Protein AF-0000000083166580 (afdb_homodimer)

pLDDT: mean 93.37, std 5.51, range [67.62, 98.5]

Sequence (214 aa):
MPVTTITSASQYKEVTGGVTPVAIFFSSDRVASCKSIAQLLEEKTKGVPSQFYKVDIDAQDKIAKEAGIGFRDVPTIAIYRYNQKLGECTGTDPQIVDRAISSVTSFMPVTTITSASQYKEVTGGVTPVAIFFSSDRVASCKSIAQLLEEKTKGVPSQFYKVDIDAQDKIAKEAGIGFRDVPTIAIYRYNQKLGECTGTDPQIVDRAISSVTSF

Organism: Aspergillus parasiticus (NCBI:txid5067)

Solvent-accessible surface area (backbone atoms only — not comparable to full-atom values): 11308 Å² total; per-residue (Å²): 78,78,67,45,74,54,88,44,68,68,53,46,52,56,58,28,42,31,90,61,47,27,36,38,35,38,30,42,93,87,39,69,63,29,54,58,48,51,53,49,45,56,60,66,31,55,78,39,91,60,53,44,32,32,34,46,39,81,83,35,50,68,55,18,59,75,69,70,45,52,83,90,47,48,30,26,36,33,29,23,35,63,67,34,63,48,27,36,25,27,47,81,55,72,60,40,51,60,51,40,53,52,53,44,66,68,110,77,78,68,44,74,52,88,45,65,67,54,45,52,57,58,28,42,30,90,62,47,27,35,38,34,36,30,43,93,88,39,71,63,29,55,58,47,51,54,49,45,58,60,67,32,55,78,38,91,60,52,42,33,33,34,46,38,81,81,36,50,68,55,17,60,74,68,67,48,52,83,89,46,48,30,28,35,34,28,24,34,63,67,34,63,47,28,36,24,28,46,81,54,71,61,39,51,59,51,40,54,51,54,44,67,67,108

Nearest PDB structures (foldseek):
  4hu7-assembly3_B-2  TM=8.598E-01  e=1.322E-06  Escherichia coli K-12
  5hr3-assembly2_B  TM=8.391E-01  e=1.238E-06  Escherichia coli
  2o8v-assembly1_B  TM=8.231E-01  e=1.238E-06  Escherichia coli
  5xoc-assembly1_B  TM=8.293E-01  e=1.608E-06  Escherichia coli K-12
  2eio-assembly4_D  TM=8.429E-01  e=9.996E-06  Escherichia coli

InterPro domains:
  IPR013766 Thioredoxin domain [PF00085] (7-94)
  IPR036249 Thioredoxin-like superfamily [SSF52833] (3-94)

Structure (mmCIF, N/CA/C/O backbone):
data_AF-0000000083166580-model_v1
#
loop_
_entity.id
_entity.type
_entity.pdbx_description
1 polymer 'Thioredoxin domain-containing protein'
#
loop_
_atom_site.group_PDB
_atom_site.id
_atom_site.type_symbol
_atom_site.label_atom_id
_atom_site.label_alt_id
_atom_site.label_comp_id
_atom_site.label_asym_id
_atom_site.label_entity_id
_atom_site.label_seq_id
_atom_site.pdbx_PDB_ins_code
_atom_site.Cartn_x
_atom_site.Cartn_y
_atom_site.Cartn_z
_atom_site.occupancy
_atom_site.B_iso_or_equiv
_atom_site.auth_seq_id
_atom_site.auth_comp_id
_atom_site.auth_asym_id
_atom_site.auth_atom_id
_atom_site.pdbx_PDB_model_num
ATOM 1 N N . MET A 1 1 ? -8.875 -20.656 -5.684 1 68.5 1 MET A N 1
ATOM 2 C CA . MET A 1 1 ? -7.812 -21.047 -6.613 1 68.5 1 MET A CA 1
ATOM 3 C C . MET A 1 1 ? -6.445 -20.953 -5.941 1 68.5 1 MET A C 1
ATOM 5 O O . MET A 1 1 ? -6.262 -20.203 -4.992 1 68.5 1 MET A O 1
ATOM 9 N N . PRO A 1 2 ? -5.539 -21.922 -6.32 1 84.12 2 PRO A N 1
ATOM 10 C CA . PRO A 1 2 ? -4.203 -21.906 -5.723 1 84.12 2 PRO A CA 1
ATOM 11 C C . PRO A 1 2 ? -3.441 -20.609 -6.023 1 84.12 2 PRO A C 1
ATOM 13 O O . PRO A 1 2 ? -3.748 -19.922 -6.996 1 84.12 2 PRO A O 1
ATOM 16 N N . VAL A 1 3 ? -2.525 -20.25 -5.156 1 93.31 3 VAL A N 1
ATOM 17 C CA . VAL A 1 3 ? -1.657 -19.094 -5.355 1 93.31 3 VAL A CA 1
ATOM 18 C C . VAL A 1 3 ? -0.559 -19.438 -6.359 1 93.31 3 VAL A C 1
ATOM 20 O O . VAL A 1 3 ? 0.262 -20.328 -6.109 1 93.31 3 VAL A O 1
ATOM 23 N N . THR A 1 4 ? -0.562 -18.812 -7.52 1 94.62 4 THR A N 1
ATOM 24 C CA . THR A 1 4 ? 0.383 -19.094 -8.594 1 94.62 4 THR A CA 1
ATOM 25 C C . THR A 1 4 ? 1.656 -18.266 -8.43 1 94.62 4 THR A C 1
ATOM 27 O O . THR A 1 4 ? 1.595 -17.078 -8.133 1 94.62 4 THR A O 1
ATOM 30 N N . THR A 1 5 ? 2.818 -18.906 -8.664 1 96.62 5 THR A N 1
ATOM 31 C CA . THR A 1 5 ? 4.098 -18.219 -8.531 1 96.62 5 THR A CA 1
ATOM 32 C C . THR A 1 5 ? 4.488 -17.547 -9.844 1 96.62 5 THR A C 1
ATOM 34 O O . THR A 1 5 ? 4.434 -18.172 -10.906 1 96.62 5 THR A O 1
ATOM 37 N N . ILE A 1 6 ? 4.828 -16.281 -9.773 1 97.94 6 ILE A N 1
ATOM 38 C CA . ILE A 1 6 ? 5.375 -15.539 -10.914 1 97.94 6 ILE A CA 1
ATOM 39 C C . ILE A 1 6 ? 6.895 -15.711 -10.953 1 97.94 6 ILE A C 1
ATOM 41 O O . ILE A 1 6 ? 7.578 -15.461 -9.961 1 97.94 6 ILE A O 1
ATOM 45 N N . THR A 1 7 ? 7.402 -16.062 -12.102 1 97.5 7 THR A N 1
ATOM 46 C CA . THR A 1 7 ? 8.82 -16.406 -12.156 1 97.5 7 THR A CA 1
ATOM 47 C C . THR A 1 7 ? 9.539 -15.586 -13.227 1 97.5 7 THR A C 1
ATOM 49 O O . THR A 1 7 ? 10.688 -15.859 -13.555 1 97.5 7 THR A O 1
ATOM 52 N N . SER A 1 8 ? 8.836 -14.625 -13.883 1 97.81 8 SER A N 1
ATOM 53 C CA . SER A 1 8 ? 9.477 -13.773 -14.875 1 97.81 8 SER A CA 1
ATOM 54 C C . SER A 1 8 ? 8.82 -12.398 -14.945 1 97.81 8 SER A C 1
ATOM 56 O O . SER A 1 8 ? 7.645 -12.25 -14.594 1 97.81 8 SER A O 1
ATOM 58 N N . ALA A 1 9 ? 9.602 -11.469 -15.461 1 96.94 9 ALA A N 1
ATOM 59 C CA . ALA A 1 9 ? 9.094 -10.109 -15.633 1 96.94 9 ALA A CA 1
ATOM 60 C C . ALA A 1 9 ? 7.941 -10.078 -16.641 1 96.94 9 ALA A C 1
ATOM 62 O O . ALA A 1 9 ? 6.996 -9.305 -16.469 1 96.94 9 ALA A O 1
ATOM 63 N N . SER A 1 10 ? 8.07 -10.891 -17.688 1 97.38 10 SER A N 1
ATOM 64 C CA . SER A 1 10 ? 7.012 -10.953 -18.688 1 97.38 10 SER A CA 1
ATOM 65 C C . SER A 1 10 ? 5.711 -11.461 -18.078 1 97.38 10 SER A C 1
ATOM 67 O O . SER A 1 10 ? 4.637 -10.922 -18.359 1 97.38 10 SER A O 1
ATOM 69 N N . GLN A 1 11 ? 5.828 -12.461 -17.344 1 97.81 11 GLN A N 1
ATOM 70 C CA . GLN A 1 11 ? 4.664 -12.984 -16.641 1 97.81 11 GLN A CA 1
ATOM 71 C C . GLN A 1 11 ? 4.062 -11.938 -15.711 1 97.81 11 GLN A C 1
ATOM 73 O O . GLN A 1 11 ? 2.84 -11.781 -15.641 1 97.81 11 GLN A O 1
ATOM 78 N N . TYR A 1 12 ? 4.863 -11.234 -14.984 1 98.25 12 TYR A N 1
ATOM 79 C CA . TYR A 1 12 ? 4.434 -10.18 -14.07 1 98.25 12 TYR A CA 1
ATOM 80 C C . TYR A 1 12 ? 3.625 -9.117 -14.805 1 98.25 12 TYR A C 1
ATOM 82 O O . TYR A 1 12 ? 2.539 -8.742 -14.367 1 98.25 12 TYR A O 1
ATOM 90 N N . LYS A 1 13 ? 4.105 -8.688 -15.914 1 97.56 13 LYS A N 1
ATOM 91 C CA . LYS A 1 13 ? 3.438 -7.66 -16.703 1 97.56 13 LYS A CA 1
ATOM 92 C C . LYS A 1 13 ? 2.094 -8.156 -17.234 1 97.56 13 LYS A C 1
ATOM 94 O O . LYS A 1 13 ? 1.115 -7.41 -17.25 1 97.56 13 LYS A O 1
ATOM 99 N N . GLU A 1 14 ? 2.102 -9.375 -17.641 1 97.38 14 GLU A N 1
ATOM 100 C CA . GLU A 1 14 ? 0.858 -9.961 -18.125 1 97.38 14 GLU A CA 1
ATOM 101 C C . GLU A 1 14 ? -0.193 -10.023 -17.031 1 97.38 14 GLU A C 1
ATOM 103 O O . GLU A 1 14 ? -1.345 -9.633 -17.234 1 97.38 14 GLU A O 1
ATOM 108 N N . VAL A 1 15 ? 0.243 -10.469 -15.875 1 96.56 15 VAL A N 1
ATOM 109 C CA . VAL A 1 15 ? -0.654 -10.672 -14.742 1 96.56 15 VAL A CA 1
ATOM 110 C C . VAL A 1 15 ? -1.178 -9.328 -14.242 1 96.56 15 VAL A C 1
ATOM 112 O O . VAL A 1 15 ? -2.377 -9.172 -14 1 96.56 15 VAL A O 1
ATOM 115 N N . THR A 1 16 ? -0.339 -8.328 -14.078 1 97.19 16 THR A N 1
ATOM 116 C CA . THR A 1 16 ? -0.721 -7.043 -13.5 1 97.19 16 THR A CA 1
ATOM 117 C C . THR A 1 16 ? -1.475 -6.191 -14.516 1 97.19 16 THR A C 1
ATOM 119 O O . THR A 1 16 ? -2.16 -5.238 -14.148 1 97.19 16 THR A O 1
ATOM 122 N N . GLY A 1 17 ? -1.407 -6.5 -15.789 1 96.44 17 GLY A N 1
ATOM 123 C CA . GLY A 1 17 ? -1.967 -5.68 -16.859 1 96.44 17 GLY A CA 1
ATOM 124 C C . GLY A 1 17 ? -3.408 -6.023 -17.172 1 96.44 17 GLY A C 1
ATOM 125 O O . GLY A 1 17 ? -4.043 -5.355 -18 1 96.44 17 GLY A O 1
ATOM 126 N N . GLY A 1 18 ? -3.949 -6.977 -16.562 1 94.5 18 GLY A N 1
ATOM 127 C CA . GLY A 1 18 ? -5.289 -7.449 -16.875 1 94.5 18 GLY A CA 1
ATOM 128 C C . GLY A 1 18 ? -6.379 -6.5 -16.422 1 94.5 18 GLY A C 1
ATOM 129 O O . GLY A 1 18 ? -6.113 -5.559 -15.672 1 94.5 18 GLY A O 1
ATOM 130 N N . VAL A 1 19 ? -7.66 -6.805 -16.812 1 93 19 VAL A N 1
ATOM 131 C CA . VAL A 1 19 ? -8.836 -6.004 -16.484 1 93 19 VAL A CA 1
ATOM 132 C C . VAL A 1 19 ? -9.305 -6.332 -15.078 1 93 19 VAL A C 1
ATOM 134 O O . VAL A 1 19 ? -9.797 -5.457 -14.359 1 93 19 VAL A O 1
ATOM 137 N N . THR A 1 20 ? -9.109 -7.566 -14.703 1 93.12 20 THR A N 1
ATOM 138 C CA . THR A 1 20 ? -9.484 -8.008 -13.359 1 93.12 20 THR A CA 1
ATOM 139 C C . THR A 1 20 ? -8.375 -7.711 -12.367 1 93.12 20 THR A C 1
ATOM 141 O O . THR A 1 20 ? -7.207 -8.031 -12.617 1 93.12 20 THR A O 1
ATOM 144 N N . PRO A 1 21 ? -8.742 -7.102 -11.242 1 94.81 21 PRO A N 1
ATOM 145 C CA . PRO A 1 21 ? -7.715 -6.867 -10.227 1 94.81 21 PRO A CA 1
ATOM 146 C C . PRO A 1 21 ? -7.078 -8.156 -9.719 1 94.81 21 PRO A C 1
ATOM 148 O O . PRO A 1 21 ? -7.766 -9.172 -9.562 1 94.81 21 PRO A O 1
ATOM 151 N N . VAL A 1 22 ? -5.773 -8.086 -9.469 1 96.88 22 VAL A N 1
ATOM 152 C CA . VAL A 1 22 ? -5.062 -9.242 -8.938 1 96.88 22 VAL A CA 1
ATOM 153 C C . VAL A 1 22 ? -4.305 -8.844 -7.672 1 96.88 22 VAL A C 1
ATOM 155 O O . VAL A 1 22 ? -3.984 -7.672 -7.477 1 96.88 22 VAL A O 1
ATOM 158 N N . ALA A 1 23 ? -4.137 -9.805 -6.793 1 97.44 23 ALA A N 1
ATOM 159 C CA . ALA A 1 23 ? -3.334 -9.625 -5.586 1 97.44 23 ALA A CA 1
ATOM 160 C C . ALA A 1 23 ? -2.027 -10.406 -5.68 1 97.44 23 ALA A C 1
ATOM 162 O O . ALA A 1 23 ? -2.035 -11.609 -5.977 1 97.44 23 ALA A O 1
ATOM 163 N N . ILE A 1 24 ? -0.888 -9.688 -5.5 1 98.38 24 ILE A N 1
ATOM 164 C CA . ILE A 1 24 ? 0.422 -10.328 -5.562 1 98.38 24 ILE A CA 1
ATOM 165 C C . ILE A 1 24 ? 1.08 -10.289 -4.184 1 98.38 24 ILE A C 1
ATOM 167 O O . ILE A 1 24 ? 1.289 -9.219 -3.617 1 98.38 24 ILE A O 1
ATOM 171 N N . PHE A 1 25 ? 1.363 -11.5 -3.689 1 98.44 25 PHE A N 1
ATOM 172 C CA . PHE A 1 25 ? 2.072 -11.672 -2.428 1 98.44 25 PHE A CA 1
ATOM 173 C C . PHE A 1 25 ? 3.58 -11.656 -2.646 1 98.44 25 PHE A C 1
ATOM 175 O O . PHE A 1 25 ? 4.137 -12.586 -3.23 1 98.44 25 PHE A O 1
ATOM 182 N N . PHE A 1 26 ? 4.191 -10.57 -2.223 1 98.5 26 PHE A N 1
ATOM 183 C CA . PHE A 1 26 ? 5.645 -10.477 -2.248 1 98.5 26 PHE A CA 1
ATOM 184 C C . PHE A 1 26 ? 6.25 -11.055 -0.974 1 98.5 26 PHE A C 1
ATOM 186 O O . PHE A 1 26 ? 5.914 -10.617 0.13 1 98.5 26 PHE A O 1
ATOM 193 N N . SER A 1 27 ? 7.152 -12.016 -1.185 1 97.94 27 SER A N 1
ATOM 194 C CA . SER A 1 27 ? 7.688 -12.773 -0.062 1 97.94 27 SER A CA 1
ATOM 195 C C . SER A 1 27 ? 9.18 -13.031 -0.228 1 97.94 27 SER A C 1
ATOM 197 O O . SER A 1 27 ? 9.75 -12.742 -1.283 1 97.94 27 SER A O 1
ATOM 199 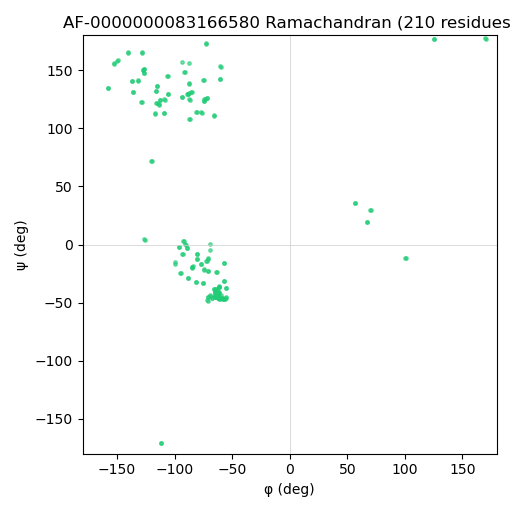N N . SER A 1 28 ? 9.727 -13.406 0.845 1 96.5 28 SER A N 1
ATOM 200 C CA . SER A 1 28 ? 11.102 -13.898 0.882 1 96.5 28 SER A CA 1
ATOM 201 C C . SER A 1 28 ? 11.227 -15.133 1.764 1 96.5 28 SER A C 1
ATOM 203 O O . SER A 1 28 ? 10.609 -15.211 2.828 1 96.5 28 SER A O 1
ATOM 205 N N . ASP A 1 29 ? 12.039 -16.078 1.299 1 91.31 29 ASP A N 1
ATOM 206 C CA . ASP A 1 29 ? 12.227 -17.312 2.062 1 91.31 29 ASP A CA 1
ATOM 207 C C . ASP A 1 29 ? 13.062 -17.062 3.314 1 91.31 29 ASP A C 1
ATOM 209 O O . ASP A 1 29 ? 13.094 -17.891 4.223 1 91.31 29 ASP A O 1
ATOM 213 N N . ARG A 1 30 ? 13.695 -15.977 3.402 1 90.06 30 ARG A N 1
ATOM 214 C CA . ARG A 1 30 ? 14.562 -15.688 4.539 1 90.06 30 ARG A CA 1
ATOM 215 C C . ARG A 1 30 ? 13.789 -15 5.656 1 90.06 30 ARG A C 1
ATOM 217 O O . ARG A 1 30 ? 14.359 -14.68 6.707 1 90.06 30 ARG A O 1
ATOM 224 N N . VAL A 1 31 ? 12.609 -14.789 5.449 1 89.19 31 VAL A N 1
ATOM 225 C CA . VAL A 1 31 ? 11.797 -14.148 6.48 1 89.19 31 VAL A CA 1
ATOM 226 C C . VAL A 1 31 ? 10.773 -15.133 7.023 1 89.19 31 VAL A C 1
ATOM 228 O O . VAL A 1 31 ? 9.945 -15.656 6.273 1 89.19 31 VAL A O 1
ATOM 231 N N . ALA A 1 32 ? 10.688 -15.398 8.273 1 90.44 32 ALA A N 1
ATOM 232 C CA . ALA A 1 32 ? 9.844 -16.406 8.891 1 90.44 32 ALA A CA 1
ATOM 233 C C . ALA A 1 32 ? 8.367 -16.031 8.797 1 90.44 32 ALA A C 1
ATOM 235 O O . ALA A 1 32 ? 7.508 -16.875 8.578 1 90.44 32 ALA A O 1
ATOM 236 N N . SER A 1 33 ? 8.07 -14.773 9.07 1 93.62 33 SER A N 1
ATOM 237 C CA . SER A 1 33 ? 6.688 -14.312 9.016 1 93.62 33 SER A CA 1
ATOM 238 C C . SER A 1 33 ? 6.074 -14.57 7.641 1 93.62 33 SER A C 1
ATOM 240 O O . SER A 1 33 ? 4.863 -14.789 7.527 1 93.62 33 SER A O 1
ATOM 242 N N . CYS A 1 34 ? 6.863 -14.531 6.609 1 96.88 34 CYS A N 1
ATOM 243 C CA . CYS A 1 34 ? 6.344 -14.797 5.273 1 96.88 34 CYS A CA 1
ATOM 244 C C . CYS A 1 34 ? 5.777 -16.203 5.176 1 96.88 34 CYS A C 1
ATOM 246 O O . CYS A 1 34 ? 4.77 -16.438 4.5 1 96.88 34 CYS A O 1
ATOM 248 N N . LYS A 1 35 ? 6.387 -17.094 5.82 1 94.56 35 LYS A N 1
ATOM 249 C CA . LYS A 1 35 ? 5.914 -18.469 5.77 1 94.56 35 LYS A CA 1
ATOM 250 C C . LYS A 1 35 ? 4.512 -18.594 6.352 1 94.56 35 LYS A C 1
ATOM 252 O O . LYS A 1 35 ? 3.641 -19.234 5.762 1 94.56 35 LYS A O 1
ATOM 257 N N . SER A 1 36 ? 4.273 -17.984 7.457 1 94 36 SER A N 1
ATOM 258 C CA . SER A 1 36 ? 2.965 -18.031 8.102 1 94 36 SER A CA 1
ATOM 259 C C . SER A 1 36 ? 1.901 -17.359 7.23 1 94 36 SER A C 1
ATOM 261 O O . SER A 1 36 ? 0.78 -17.859 7.121 1 94 36 SER A O 1
ATOM 263 N N . ILE A 1 37 ? 2.221 -16.266 6.719 1 95.69 37 ILE A N 1
ATOM 264 C CA . ILE A 1 37 ? 1.287 -15.531 5.863 1 95.69 37 ILE A CA 1
ATOM 265 C C . ILE A 1 37 ? 0.98 -16.359 4.617 1 95.69 37 ILE A C 1
ATOM 267 O O . ILE A 1 37 ? -0.166 -16.406 4.164 1 95.69 37 ILE A O 1
ATOM 271 N N . ALA A 1 38 ? 2.004 -17.016 4.078 1 95.19 38 ALA A N 1
ATOM 272 C CA . ALA A 1 38 ? 1.818 -17.875 2.912 1 95.19 38 ALA A CA 1
ATOM 273 C C . ALA A 1 38 ? 0.797 -18.969 3.195 1 95.19 38 ALA A C 1
ATOM 275 O O . ALA A 1 38 ? -0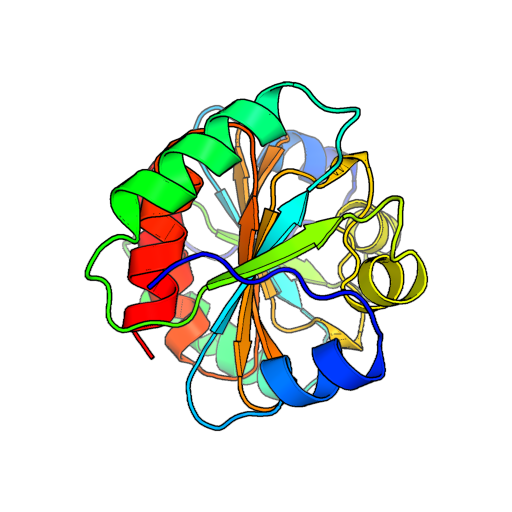.078 -19.25 2.369 1 95.19 38 ALA A O 1
ATOM 276 N N . GLN A 1 39 ? 0.902 -19.609 4.258 1 94.25 39 GLN A N 1
ATOM 277 C CA . GLN A 1 39 ? -0.019 -20.672 4.648 1 94.25 39 GLN A CA 1
ATOM 278 C C . GLN A 1 39 ? -1.445 -20.141 4.77 1 94.25 39 GLN A C 1
ATOM 280 O O . GLN A 1 39 ? -2.391 -20.781 4.293 1 94.25 39 GLN A O 1
ATOM 285 N N . LEU A 1 40 ? -1.572 -19.047 5.418 1 94.81 40 LEU A N 1
ATOM 286 C CA . LEU A 1 40 ? -2.879 -18.422 5.602 1 94.81 40 LEU A CA 1
ATOM 287 C C . LEU A 1 40 ? -3.494 -18.047 4.262 1 94.81 40 LEU A C 1
ATOM 289 O O . LEU A 1 40 ? -4.695 -18.203 4.055 1 94.81 40 LEU A O 1
ATOM 293 N N . LEU A 1 41 ? -2.674 -17.438 3.43 1 95.38 41 LEU A N 1
ATOM 294 C CA . LEU A 1 41 ? -3.127 -17.047 2.1 1 95.38 41 LEU A CA 1
ATOM 295 C C . LEU A 1 41 ? -3.693 -18.25 1.347 1 95.38 41 LEU A C 1
ATOM 297 O O . LEU A 1 41 ? -4.77 -18.156 0.748 1 95.38 41 LEU A O 1
ATOM 301 N N . GLU A 1 42 ? -3.045 -19.359 1.365 1 93.69 42 GLU A N 1
ATOM 302 C CA . GLU A 1 42 ? -3.494 -20.578 0.695 1 93.69 42 GLU A CA 1
ATOM 303 C C . GLU A 1 42 ? -4.824 -21.062 1.263 1 93.69 42 GLU A C 1
ATOM 305 O O . GLU A 1 42 ? -5.715 -21.469 0.512 1 93.69 42 GLU A O 1
ATOM 310 N N . GLU A 1 43 ? -4.906 -20.969 2.477 1 93.94 43 GLU A N 1
ATOM 311 C CA . GLU A 1 43 ? -6.102 -21.453 3.152 1 93.94 43 GLU A CA 1
ATOM 312 C C . GLU A 1 43 ? -7.301 -20.547 2.877 1 93.94 43 GLU A C 1
ATOM 314 O O . GLU A 1 43 ? -8.391 -21.031 2.576 1 93.94 43 GLU A O 1
ATOM 319 N N . LYS A 1 44 ? -7.105 -19.281 2.969 1 93.81 44 LYS A N 1
ATOM 320 C CA . LYS A 1 44 ? -8.219 -18.344 2.947 1 93.81 44 LYS A CA 1
ATOM 321 C C . LYS A 1 44 ? -8.633 -18 1.517 1 93.81 44 LYS A C 1
ATOM 323 O O . LYS A 1 44 ? -9.719 -17.469 1.285 1 93.81 44 LYS A O 1
ATOM 328 N N . THR A 1 45 ? -7.789 -18.234 0.68 1 92.62 45 THR A N 1
ATOM 329 C CA . THR A 1 45 ? -8.125 -17.844 -0.687 1 92.62 45 THR A CA 1
ATOM 330 C C . THR A 1 45 ? -8.766 -19.016 -1.432 1 92.62 45 THR A C 1
ATOM 332 O O . THR A 1 45 ? -9.125 -18.891 -2.604 1 92.62 45 THR A O 1
ATOM 335 N N . LYS A 1 46 ? -8.906 -20.047 -0.603 1 87.75 46 LYS A N 1
ATOM 336 C CA . LYS A 1 46 ? -9.641 -21.172 -1.18 1 87.75 46 LYS A CA 1
ATOM 337 C C . LYS A 1 46 ? -11.094 -20.781 -1.458 1 87.75 46 LYS A C 1
ATOM 339 O O . LYS A 1 46 ? -11.805 -20.328 -0.561 1 87.75 46 LYS A O 1
ATOM 344 N N . GLY A 1 47 ? -11.523 -20.656 -2.668 1 84.06 47 GLY A N 1
ATOM 345 C CA . GLY A 1 47 ? -12.898 -20.344 -3.014 1 84.06 47 GLY A CA 1
ATOM 346 C C . GLY A 1 47 ? -13.102 -18.891 -3.381 1 84.06 47 GLY A C 1
ATOM 347 O O . GLY A 1 47 ? -14.234 -18.453 -3.641 1 84.06 47 GLY A O 1
ATOM 348 N N . VAL A 1 48 ? -12.117 -18.141 -3.1 1 82.06 48 VAL A N 1
ATOM 349 C CA . VAL A 1 48 ? -12.195 -16.734 -3.506 1 82.06 48 VAL A CA 1
ATOM 350 C C . VAL A 1 48 ? -12 -16.625 -5.016 1 82.06 48 VAL A C 1
ATOM 352 O O . VAL A 1 48 ? -11.047 -17.172 -5.566 1 82.06 48 VAL A O 1
ATOM 355 N N . PRO A 1 49 ? -12.93 -16.016 -5.613 1 77.44 49 PRO A N 1
ATOM 356 C CA . PRO A 1 49 ? -12.883 -15.922 -7.074 1 77.44 49 PRO A CA 1
ATOM 357 C C . PRO A 1 49 ? -11.758 -15.023 -7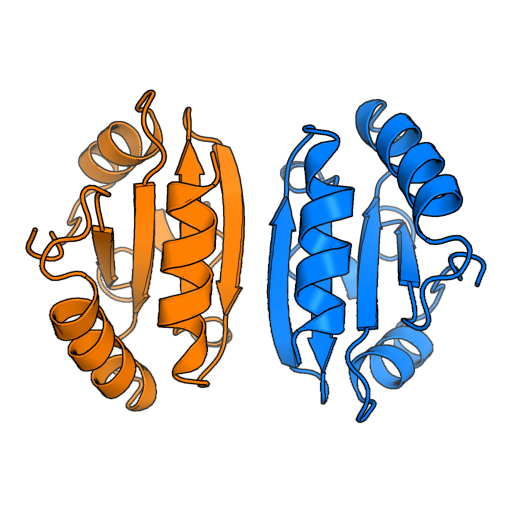.578 1 77.44 49 PRO A C 1
ATOM 359 O O . PRO A 1 49 ? -11.602 -14.852 -8.789 1 77.44 49 PRO A O 1
ATOM 362 N N . SER A 1 50 ? -11 -14.469 -6.84 1 76.94 50 SER A N 1
ATOM 363 C CA . SER A 1 50 ? -9.938 -13.562 -7.25 1 76.94 50 SER A CA 1
ATOM 364 C C . SER A 1 50 ? -8.617 -14.305 -7.422 1 76.94 50 SER A C 1
ATOM 366 O O . SER A 1 50 ? -8.43 -15.391 -6.867 1 76.94 50 SER A O 1
ATOM 368 N N . GLN A 1 51 ? -7.848 -13.648 -8.219 1 88.56 51 GLN A N 1
ATOM 369 C CA . GLN A 1 51 ? -6.57 -14.281 -8.531 1 88.56 51 GLN A CA 1
ATOM 370 C C . GLN A 1 51 ? -5.473 -13.789 -7.586 1 88.56 51 GLN A C 1
ATOM 372 O O . GLN A 1 51 ? -5.293 -12.586 -7.41 1 88.56 51 GLN A O 1
ATOM 377 N N . PHE A 1 52 ? -4.836 -14.742 -7 1 96.44 52 PHE A N 1
ATOM 378 C CA . PHE A 1 52 ? -3.707 -14.484 -6.109 1 96.44 52 PHE A CA 1
ATOM 379 C C . PHE A 1 52 ? -2.42 -15.055 -6.691 1 96.44 52 PHE A C 1
ATOM 381 O O . PHE A 1 52 ? -2.416 -16.172 -7.23 1 96.44 52 PHE A O 1
ATOM 388 N N . TYR A 1 53 ? -1.346 -14.258 -6.613 1 97.62 53 TYR A N 1
ATOM 389 C CA . TYR A 1 53 ? -0.028 -14.656 -7.094 1 97.62 53 TYR A CA 1
ATOM 390 C C . TYR A 1 53 ? 1.032 -14.445 -6.02 1 97.62 53 TYR A C 1
ATOM 392 O O . TYR A 1 53 ? 0.772 -13.805 -5 1 97.62 53 TYR A O 1
ATOM 400 N N . LYS A 1 54 ? 2.184 -15.07 -6.262 1 97.75 54 LYS A N 1
ATOM 401 C CA . LYS A 1 54 ? 3.305 -14.914 -5.34 1 97.75 54 LYS A CA 1
ATOM 402 C C . LYS A 1 54 ? 4.594 -14.586 -6.094 1 97.75 54 LYS A C 1
ATOM 404 O O . LYS A 1 54 ? 4.84 -15.133 -7.172 1 97.75 54 LYS A O 1
ATOM 409 N N . VAL A 1 55 ? 5.367 -13.711 -5.508 1 98.44 55 VAL A N 1
ATOM 410 C CA . VAL A 1 55 ? 6.688 -13.359 -6.023 1 98.44 55 VAL A CA 1
ATOM 411 C C . VAL A 1 55 ? 7.73 -13.492 -4.918 1 98.44 55 VAL A C 1
ATOM 413 O O . VAL A 1 55 ? 7.566 -12.93 -3.832 1 98.44 55 VAL A O 1
ATOM 416 N N . ASP A 1 56 ? 8.742 -14.305 -5.156 1 98.06 56 ASP A N 1
ATOM 417 C CA . ASP A 1 56 ? 9.93 -14.312 -4.305 1 98.06 56 ASP A CA 1
ATOM 418 C C . ASP A 1 56 ? 10.875 -13.172 -4.668 1 98.06 56 ASP A C 1
ATOM 420 O O . ASP A 1 56 ? 11.523 -13.211 -5.719 1 98.06 56 ASP A O 1
ATOM 424 N N . ILE A 1 57 ? 11.031 -12.219 -3.738 1 97.56 57 ILE A N 1
ATOM 425 C CA . ILE A 1 57 ? 11.75 -10.992 -4.074 1 97.56 57 ILE A CA 1
ATOM 426 C C . ILE A 1 57 ? 13.242 -11.297 -4.234 1 97.56 57 ILE A C 1
ATOM 428 O O . ILE A 1 57 ? 13.969 -10.547 -4.891 1 97.56 57 ILE A O 1
ATOM 432 N N . ASP A 1 58 ? 13.742 -12.375 -3.639 1 96.88 58 ASP A N 1
ATOM 433 C CA . ASP A 1 58 ? 15.141 -12.773 -3.77 1 96.88 58 ASP A CA 1
ATOM 434 C C . ASP A 1 58 ? 15.414 -13.391 -5.137 1 96.88 58 ASP A C 1
ATOM 436 O O . ASP A 1 58 ? 16.484 -13.203 -5.707 1 96.88 58 ASP A O 1
ATOM 440 N N . ALA A 1 59 ? 14.484 -14.047 -5.68 1 97.25 59 ALA A N 1
ATOM 441 C CA . ALA A 1 59 ? 14.617 -14.727 -6.965 1 97.25 59 ALA A CA 1
ATOM 442 C C . ALA A 1 59 ? 14.266 -13.797 -8.117 1 97.25 59 ALA A C 1
ATOM 444 O O . ALA A 1 59 ? 14.719 -14 -9.25 1 97.25 59 ALA A O 1
ATOM 445 N N . GLN A 1 60 ? 13.375 -12.828 -7.832 1 97.81 60 GLN A N 1
ATOM 446 C CA . GLN A 1 60 ? 12.883 -11.93 -8.867 1 97.81 60 GLN A CA 1
ATOM 447 C C . GLN A 1 60 ? 13.211 -10.477 -8.539 1 97.81 60 GLN A C 1
ATOM 449 O O . GLN A 1 60 ? 12.312 -9.656 -8.344 1 97.81 60 GLN A O 1
ATOM 454 N N . ASP A 1 61 ? 14.453 -10.148 -8.656 1 96.19 61 ASP A N 1
ATOM 455 C CA . ASP A 1 61 ? 14.969 -8.852 -8.234 1 96.19 61 ASP A CA 1
ATOM 456 C C . ASP A 1 61 ? 14.383 -7.73 -9.094 1 96.19 61 ASP A C 1
ATOM 458 O O . ASP A 1 61 ? 14.094 -6.645 -8.594 1 96.19 61 ASP A O 1
ATOM 462 N N . LYS A 1 62 ? 14.234 -7.992 -10.344 1 96.94 62 LYS A N 1
ATOM 463 C CA . LYS A 1 62 ? 13.711 -6.973 -11.25 1 96.94 62 LYS A CA 1
ATOM 464 C C . LYS A 1 62 ? 12.273 -6.617 -10.898 1 96.94 62 LYS A C 1
ATOM 466 O O . LYS A 1 62 ? 11.914 -5.438 -10.844 1 96.94 62 LYS A O 1
ATOM 471 N N . ILE A 1 63 ? 11.477 -7.613 -10.664 1 97.81 63 ILE A N 1
ATOM 472 C CA . ILE A 1 63 ? 10.086 -7.402 -10.289 1 97.81 63 ILE A CA 1
ATOM 473 C C . ILE A 1 63 ? 10.008 -6.664 -8.953 1 97.81 63 ILE A C 1
ATOM 475 O O . ILE A 1 63 ? 9.227 -5.723 -8.805 1 97.81 63 ILE A O 1
ATOM 479 N N . ALA A 1 64 ? 10.805 -7.043 -7.98 1 96.88 64 ALA A N 1
ATOM 480 C CA . ALA A 1 64 ? 10.828 -6.434 -6.652 1 96.88 64 ALA A CA 1
ATOM 481 C C . ALA A 1 64 ? 11.156 -4.945 -6.742 1 96.88 64 ALA A C 1
ATOM 483 O O . ALA A 1 64 ? 10.477 -4.117 -6.125 1 96.88 64 ALA A O 1
ATOM 484 N N . LYS A 1 65 ? 12.164 -4.629 -7.52 1 93.75 65 LYS A N 1
ATOM 485 C CA . LYS A 1 65 ? 12.578 -3.242 -7.703 1 93.75 65 LYS A CA 1
ATOM 486 C C . LYS A 1 65 ? 11.469 -2.418 -8.352 1 93.75 65 LYS A C 1
ATOM 488 O O . LYS A 1 65 ? 11.172 -1.305 -7.914 1 93.75 65 LYS A O 1
ATOM 493 N N . GLU A 1 66 ? 10.883 -3.006 -9.391 1 93.06 66 GLU A N 1
ATOM 494 C CA . GLU A 1 66 ? 9.805 -2.305 -10.078 1 93.06 66 GLU A CA 1
ATOM 495 C C . GLU A 1 66 ? 8.625 -2.039 -9.148 1 93.06 66 GLU A C 1
ATOM 497 O O . GLU A 1 66 ? 8 -0.98 -9.219 1 93.06 66 GLU A O 1
ATOM 502 N N . ALA A 1 67 ? 8.359 -2.967 -8.281 1 94.44 67 ALA A N 1
ATOM 503 C CA . ALA A 1 67 ? 7.238 -2.846 -7.352 1 94.44 67 ALA A CA 1
ATOM 504 C C . ALA A 1 67 ? 7.605 -1.957 -6.168 1 94.44 67 ALA A C 1
ATOM 506 O O . ALA A 1 67 ? 6.734 -1.554 -5.391 1 94.44 67 ALA A O 1
ATOM 507 N N . GLY A 1 68 ? 8.867 -1.674 -6.023 1 90.31 68 GLY A N 1
ATOM 508 C CA . GLY A 1 68 ? 9.328 -0.913 -4.875 1 90.31 68 GLY A CA 1
ATOM 509 C C . GLY A 1 68 ? 9.25 -1.688 -3.572 1 90.31 68 GLY A C 1
ATOM 510 O O . GLY A 1 68 ? 8.969 -1.113 -2.518 1 90.31 68 GLY A O 1
ATOM 511 N N . ILE A 1 69 ? 9.383 -3.02 -3.645 1 94.25 69 ILE A N 1
ATOM 512 C CA . ILE A 1 69 ? 9.25 -3.883 -2.477 1 94.25 69 ILE A CA 1
ATOM 513 C C . ILE A 1 69 ? 10.562 -4.605 -2.215 1 94.25 69 ILE A C 1
ATOM 515 O O . ILE A 1 69 ? 11.008 -5.414 -3.031 1 94.25 69 ILE A O 1
ATOM 519 N N . GLY A 1 70 ? 11.156 -4.215 -1.086 1 92.31 70 GLY A N 1
ATOM 520 C CA . GLY A 1 70 ? 12.414 -4.832 -0.704 1 92.31 70 GLY A CA 1
ATOM 521 C C . GLY A 1 70 ? 12.297 -5.707 0.529 1 92.31 70 GLY A C 1
ATOM 522 O O . GLY A 1 70 ? 11.195 -6.059 0.949 1 92.31 70 GLY A O 1
ATOM 523 N N . PHE A 1 71 ? 13.492 -6.145 1.02 1 91.31 71 PHE A N 1
ATOM 524 C CA . PHE A 1 71 ? 13.602 -7.082 2.133 1 91.31 71 PHE A CA 1
ATOM 525 C C . PHE A 1 71 ? 12.852 -6.559 3.355 1 91.31 71 PHE A C 1
ATOM 527 O O . PHE A 1 71 ? 12.242 -7.336 4.094 1 91.31 71 PHE A O 1
ATOM 534 N N . ARG A 1 72 ? 12.883 -5.262 3.59 1 87.62 72 ARG A N 1
ATOM 535 C CA . ARG A 1 72 ? 12.281 -4.676 4.785 1 87.62 72 ARG A CA 1
ATOM 536 C C . ARG A 1 72 ? 10.773 -4.52 4.617 1 87.62 72 ARG A C 1
ATOM 538 O O . ARG A 1 72 ? 10.07 -4.219 5.578 1 87.62 72 ARG A O 1
ATOM 545 N N . ASP A 1 73 ? 10.266 -4.773 3.377 1 92.75 73 ASP A N 1
ATOM 546 C CA . ASP A 1 73 ? 8.867 -4.5 3.078 1 92.75 73 ASP A CA 1
ATOM 547 C C . ASP A 1 73 ? 8.031 -5.777 3.143 1 92.75 73 ASP A C 1
ATOM 549 O O . ASP A 1 73 ? 6.801 -5.719 3.195 1 92.75 73 ASP A O 1
ATOM 553 N N . VAL A 1 74 ? 8.688 -6.891 3.139 1 95.38 74 VAL A N 1
ATOM 554 C CA . VAL A 1 74 ? 7.941 -8.141 3.088 1 95.38 74 VAL A CA 1
ATOM 555 C C . VAL A 1 74 ? 7.672 -8.641 4.508 1 95.38 74 VAL A C 1
ATOM 557 O O . VAL A 1 74 ? 8.461 -8.391 5.418 1 95.38 74 VAL A O 1
ATOM 560 N N . PRO A 1 75 ? 6.512 -9.344 4.703 1 97.44 75 PRO A N 1
ATOM 561 C CA . PRO A 1 75 ? 5.527 -9.703 3.682 1 97.44 75 PRO A CA 1
ATOM 562 C C . PRO A 1 75 ? 4.672 -8.516 3.24 1 97.44 75 PRO A C 1
ATOM 564 O O . PRO A 1 75 ? 4.328 -7.66 4.059 1 97.44 75 PRO A O 1
ATOM 567 N N . THR A 1 76 ? 4.305 -8.352 1.95 1 97.69 76 THR A N 1
ATOM 568 C CA . THR A 1 76 ? 3.406 -7.367 1.357 1 97.69 76 THR A CA 1
ATOM 569 C C . THR A 1 76 ? 2.477 -8.023 0.341 1 97.69 76 THR A C 1
ATOM 571 O O . THR A 1 76 ? 2.91 -8.859 -0.452 1 97.69 76 THR A O 1
ATOM 574 N N . ILE A 1 77 ? 1.234 -7.727 0.465 1 97.88 77 ILE A N 1
ATOM 575 C CA . ILE A 1 77 ? 0.293 -8.102 -0.585 1 97.88 77 ILE A CA 1
ATOM 576 C C . ILE A 1 77 ? -0.169 -6.848 -1.332 1 97.88 77 ILE A C 1
ATOM 578 O O . ILE A 1 77 ? -0.849 -5.992 -0.761 1 97.88 77 ILE A O 1
ATOM 582 N N . ALA A 1 78 ? 0.198 -6.734 -2.58 1 97.69 78 ALA A N 1
ATOM 583 C CA . ALA A 1 78 ? -0.123 -5.562 -3.393 1 97.69 78 ALA A CA 1
ATOM 584 C C . ALA A 1 78 ? -1.223 -5.879 -4.402 1 97.69 78 ALA A C 1
ATOM 586 O O . ALA A 1 78 ? -1.28 -6.988 -4.938 1 97.69 78 ALA A O 1
ATOM 587 N N . ILE A 1 79 ? -2.064 -4.914 -4.652 1 96.56 79 ILE A N 1
ATOM 588 C CA . ILE A 1 79 ? -3.188 -5.039 -5.574 1 96.56 79 ILE A CA 1
ATOM 589 C C . ILE A 1 79 ? -2.879 -4.285 -6.867 1 96.56 79 ILE A C 1
ATOM 591 O O . ILE A 1 79 ? -2.461 -3.125 -6.832 1 96.56 79 ILE A O 1
ATOM 595 N N . TYR A 1 80 ? -3.068 -4.992 -7.988 1 96.44 80 TYR A N 1
ATOM 596 C CA . TYR A 1 80 ? -2.791 -4.391 -9.289 1 96.44 80 TYR A CA 1
ATOM 597 C C . TYR A 1 80 ? -3.99 -4.523 -10.219 1 96.44 80 TYR A C 1
ATOM 599 O O . TYR A 1 80 ? -4.758 -5.484 -10.117 1 96.44 80 TYR A O 1
ATOM 607 N N . ARG A 1 81 ? -4.07 -3.539 -11.094 1 94.31 81 ARG A N 1
ATOM 608 C CA . ARG A 1 81 ? -4.977 -3.543 -12.234 1 94.31 81 ARG A CA 1
ATOM 609 C C . ARG A 1 81 ? -4.484 -2.598 -13.328 1 94.31 81 ARG A C 1
ATOM 611 O O . ARG A 1 81 ? -4.035 -1.488 -13.039 1 94.31 81 ARG A O 1
ATOM 618 N N . TYR A 1 82 ? -4.512 -3.098 -14.633 1 94.06 82 TYR A N 1
ATOM 619 C CA . TYR A 1 82 ? -4.113 -2.277 -15.766 1 94.06 82 TYR A CA 1
ATOM 620 C C . TYR A 1 82 ? -2.699 -1.741 -15.586 1 94.06 82 TYR A C 1
ATOM 622 O O . TYR A 1 82 ? -2.439 -0.559 -15.82 1 94.06 82 TYR A O 1
ATOM 630 N N . ASN A 1 83 ? -1.883 -2.561 -14.984 1 92.88 83 ASN A N 1
ATOM 631 C CA . ASN A 1 83 ? -0.474 -2.262 -14.75 1 92.88 83 ASN A CA 1
ATOM 632 C C . ASN A 1 83 ? -0.302 -1.119 -13.758 1 92.88 83 ASN A C 1
ATOM 634 O O . ASN A 1 83 ? 0.731 -0.447 -13.75 1 92.88 83 ASN A O 1
ATOM 638 N N . GLN A 1 84 ? -1.353 -0.883 -13 1 90.56 84 GLN A N 1
ATOM 639 C CA . GLN A 1 84 ? -1.305 0.135 -11.953 1 90.56 84 GLN A CA 1
ATOM 640 C C . GLN A 1 84 ? -1.467 -0.488 -10.57 1 90.56 84 GLN A C 1
ATOM 642 O O . GLN A 1 84 ? -2.334 -1.339 -10.367 1 90.56 84 GLN A O 1
ATOM 647 N N . LYS A 1 85 ? -0.583 -0.093 -9.648 1 94.06 85 LYS A N 1
ATOM 648 C CA . LYS A 1 85 ? -0.773 -0.482 -8.258 1 94.06 85 LYS A CA 1
ATOM 649 C C . LYS A 1 85 ? -1.9 0.318 -7.609 1 94.06 85 LYS A C 1
ATOM 651 O O . LYS A 1 85 ? -1.858 1.55 -7.582 1 94.06 85 LYS A O 1
ATOM 656 N N . LEU A 1 86 ? -2.861 -0.354 -7.086 1 93 86 LEU A N 1
ATOM 657 C CA . LEU A 1 86 ? -4.031 0.285 -6.488 1 93 86 LEU A CA 1
ATOM 658 C C . LEU A 1 86 ? -3.855 0.445 -4.984 1 93 86 LEU A C 1
ATOM 660 O O . LEU A 1 86 ? -4.484 1.31 -4.367 1 93 86 LEU A O 1
ATOM 664 N N . GLY A 1 87 ? -3.029 -0.388 -4.418 1 94.19 87 GLY A N 1
ATOM 665 C CA . GLY A 1 87 ? -2.771 -0.388 -2.986 1 94.19 87 GLY A CA 1
ATOM 666 C C . GLY A 1 87 ? -1.969 -1.589 -2.523 1 94.19 87 GLY A C 1
ATOM 667 O O . GLY A 1 87 ? -1.531 -2.402 -3.342 1 94.19 87 GLY A O 1
ATOM 668 N N . GLU A 1 88 ? -1.707 -1.562 -1.305 1 96.06 88 GLU A N 1
ATOM 669 C CA . GLU A 1 88 ? -1.013 -2.711 -0.732 1 96.06 88 GLU A CA 1
ATOM 670 C C . GLU A 1 88 ? -1.337 -2.871 0.75 1 96.06 88 GLU A C 1
ATOM 672 O O . GLU A 1 88 ? -1.835 -1.938 1.385 1 96.06 88 GLU A O 1
ATOM 677 N N . CYS A 1 89 ? -1.174 -4.09 1.212 1 95.12 89 CYS A N 1
ATOM 678 C CA . CYS A 1 89 ? -1.211 -4.473 2.619 1 95.12 89 CYS A CA 1
ATOM 679 C C . CYS A 1 89 ? 0.141 -5.012 3.072 1 95.12 89 CYS A C 1
ATOM 681 O O . CYS A 1 89 ? 0.66 -5.969 2.496 1 95.12 89 CYS A O 1
ATOM 683 N N . THR A 1 90 ? 0.67 -4.367 4.055 1 94.75 90 THR A N 1
ATOM 684 C CA . THR A 1 90 ? 2.027 -4.699 4.469 1 94.75 90 THR A CA 1
ATOM 685 C C . THR A 1 90 ? 2.078 -4.996 5.965 1 94.75 90 THR A C 1
ATOM 687 O O . THR A 1 90 ? 1.325 -4.414 6.746 1 94.75 90 THR A O 1
ATOM 690 N N . GLY A 1 91 ? 2.996 -5.918 6.324 1 91.62 91 GLY A N 1
ATOM 691 C CA . GLY A 1 91 ? 3.23 -6.195 7.734 1 91.62 91 GLY A CA 1
ATOM 692 C C . GLY A 1 91 ? 3.086 -7.664 8.086 1 91.62 91 GLY A C 1
ATOM 693 O O . GLY A 1 91 ? 2.705 -8.477 7.238 1 91.62 91 GLY A O 1
ATOM 694 N N . THR A 1 92 ? 3.365 -7.902 9.359 1 90.44 92 THR A N 1
ATOM 695 C CA . THR A 1 92 ? 3.459 -9.289 9.805 1 90.44 92 THR A CA 1
ATOM 696 C C . THR A 1 92 ? 2.141 -9.75 10.414 1 90.44 92 THR A C 1
ATOM 698 O O . THR A 1 92 ? 2.004 -10.914 10.805 1 90.44 92 THR A O 1
ATOM 701 N N . ASP A 1 93 ? 1.169 -8.852 10.477 1 89.69 93 ASP A N 1
ATOM 702 C CA . ASP A 1 93 ? -0.154 -9.18 11 1 89.69 93 ASP A CA 1
ATOM 703 C C . ASP A 1 93 ? -0.921 -10.07 10.031 1 89.69 93 ASP A C 1
ATOM 705 O O . ASP A 1 93 ? -1.148 -9.695 8.875 1 89.69 93 ASP A O 1
ATOM 709 N N . PRO A 1 94 ? -1.388 -11.203 10.555 1 91.56 94 PRO A N 1
ATOM 710 C CA . PRO A 1 94 ? -2.121 -12.125 9.68 1 91.56 94 PRO A CA 1
ATOM 711 C C . PRO A 1 94 ? -3.334 -11.477 9.023 1 91.56 94 PRO A C 1
ATOM 713 O O . PRO A 1 94 ? -3.811 -11.945 7.988 1 91.56 94 PRO A O 1
ATOM 716 N N . GLN A 1 95 ? -3.748 -10.375 9.523 1 91.19 95 GLN A N 1
ATOM 717 C CA . GLN A 1 95 ? -4.938 -9.703 9.016 1 91.19 95 GLN A CA 1
ATOM 718 C C . GLN A 1 95 ? -4.684 -9.102 7.633 1 91.19 95 GLN A C 1
ATOM 720 O O . GLN A 1 95 ? -5.621 -8.727 6.934 1 91.19 95 GLN A O 1
ATOM 725 N N . ILE A 1 96 ? -3.379 -9.062 7.262 1 94 96 ILE A N 1
ATOM 726 C CA . ILE A 1 96 ? -3.094 -8.492 5.953 1 94 96 ILE A CA 1
ATOM 727 C C . ILE A 1 96 ? -3.734 -9.352 4.863 1 94 96 ILE A C 1
ATOM 729 O O . ILE A 1 96 ? -4.086 -8.844 3.795 1 94 96 ILE A O 1
ATOM 733 N N . VAL A 1 97 ? -3.99 -10.641 5.168 1 95.25 97 VAL A N 1
ATOM 734 C CA . VAL A 1 97 ? -4.602 -11.531 4.191 1 95.25 97 VAL A CA 1
ATOM 735 C C . VAL A 1 97 ? -6.066 -11.156 3.99 1 95.25 97 VAL A C 1
ATOM 737 O O . VAL A 1 97 ? -6.516 -10.969 2.857 1 95.25 97 VAL A O 1
ATOM 740 N N . ASP A 1 98 ? -6.762 -10.992 5.066 1 93 98 ASP A N 1
ATOM 741 C CA . ASP A 1 98 ? -8.164 -10.602 4.988 1 93 98 ASP A CA 1
ATOM 742 C C . ASP A 1 98 ? -8.328 -9.242 4.316 1 93 98 ASP A C 1
ATOM 744 O O . ASP A 1 98 ? -9.242 -9.047 3.512 1 93 98 ASP A O 1
ATOM 748 N N . ARG A 1 99 ? -7.445 -8.336 4.668 1 91.25 99 ARG A N 1
ATOM 749 C CA . ARG A 1 99 ? -7.492 -7.004 4.078 1 91.25 99 ARG A CA 1
ATOM 750 C C . ARG A 1 99 ? -7.246 -7.062 2.574 1 91.25 99 ARG A C 1
ATOM 752 O O . ARG A 1 99 ? -7.914 -6.371 1.802 1 91.25 99 ARG A O 1
ATOM 759 N N . ALA A 1 100 ? -6.309 -7.844 2.158 1 94.5 100 ALA A N 1
ATOM 760 C CA . ALA A 1 100 ? -6 -7.984 0.739 1 94.5 100 ALA A CA 1
ATOM 761 C C . ALA A 1 100 ? -7.168 -8.602 -0.022 1 94.5 100 ALA A C 1
ATOM 763 O O . ALA A 1 100 ? -7.5 -8.156 -1.125 1 94.5 100 ALA A O 1
ATOM 764 N N . ILE A 1 101 ? -7.781 -9.609 0.578 1 93.62 101 ILE A N 1
ATOM 765 C CA . ILE A 1 101 ? -8.93 -10.266 -0.042 1 93.62 101 ILE A CA 1
ATOM 766 C C . ILE A 1 101 ? -10.062 -9.258 -0.229 1 93.62 101 ILE A C 1
ATOM 768 O O . ILE A 1 101 ? -10.648 -9.164 -1.309 1 93.62 101 ILE A O 1
ATOM 772 N N . SER A 1 102 ? -10.289 -8.516 0.825 1 90.38 102 SER A N 1
ATOM 773 C CA . SER A 1 102 ? -11.328 -7.5 0.745 1 90.38 102 SER A CA 1
ATOM 774 C C . SER A 1 102 ? -11 -6.457 -0.318 1 90.38 102 SER A C 1
ATOM 776 O O . SER A 1 102 ? -11.875 -6.047 -1.088 1 90.38 102 SER A O 1
ATOM 778 N N . SER A 1 103 ? -9.781 -6.051 -0.366 1 90.69 103 SER A N 1
ATOM 779 C CA . SER A 1 103 ? -9.344 -5.02 -1.301 1 90.69 103 SER A CA 1
ATOM 780 C C . SER A 1 103 ? -9.453 -5.496 -2.744 1 90.69 103 SER A C 1
ATOM 782 O O . SER A 1 103 ? -10.016 -4.797 -3.592 1 90.69 103 SER A O 1
ATOM 784 N N . VAL A 1 104 ? -9.062 -6.664 -3.062 1 92.5 104 VAL A N 1
ATOM 785 C CA . VAL A 1 104 ? -9.008 -7.145 -4.438 1 92.5 104 VAL A CA 1
ATOM 786 C C . VAL A 1 104 ? -10.414 -7.449 -4.938 1 92.5 104 VAL A C 1
ATOM 788 O O . VAL A 1 104 ? -10.672 -7.438 -6.141 1 92.5 104 VAL A O 1
ATOM 791 N N . THR A 1 105 ? -11.297 -7.656 -3.998 1 88.19 105 THR A N 1
ATOM 792 C CA . THR A 1 105 ? -12.664 -7.992 -4.375 1 88.19 105 THR A CA 1
ATOM 793 C C . THR A 1 105 ? -13.531 -6.734 -4.434 1 88.19 105 THR A C 1
ATOM 795 O O . THR A 1 105 ? -14.695 -6.797 -4.836 1 88.19 105 THR A O 1
ATOM 798 N N . SER A 1 106 ? -12.984 -5.59 -3.979 1 78.75 106 SER A N 1
ATOM 799 C CA . SER A 1 106 ? -13.758 -4.352 -3.904 1 78.75 106 SER A CA 1
ATOM 800 C C . SER A 1 106 ? -13.758 -3.623 -5.242 1 78.75 106 SER A C 1
ATOM 802 O O . SER A 1 106 ? -14.547 -2.701 -5.453 1 78.75 106 SER A O 1
ATOM 804 N N . PHE A 1 107 ? -12.891 -3.893 -6.105 1 67.75 107 PHE A N 1
ATOM 805 C CA . PHE A 1 107 ? -12.805 -3.193 -7.383 1 67.75 107 PHE A CA 1
ATOM 806 C C . PHE A 1 107 ? -13.734 -3.826 -8.406 1 67.75 107 PHE A C 1
ATOM 808 O O . PHE A 1 107 ? -13.844 -5.051 -8.484 1 67.75 107 PHE A O 1
ATOM 815 N N . MET B 1 1 ? -11.32 16.266 11.711 1 68 1 MET B N 1
ATOM 816 C CA . MET B 1 1 ? -10.164 17.109 11.984 1 68 1 MET B CA 1
ATOM 817 C C . MET B 1 1 ? -9.43 17.484 10.695 1 68 1 MET B C 1
ATOM 819 O O . MET B 1 1 ? -9.508 16.75 9.711 1 68 1 MET B O 1
ATOM 823 N N . PRO B 1 2 ? -8.906 18.75 10.656 1 84.06 2 PRO B N 1
ATOM 824 C CA . PRO B 1 2 ? -8.188 19.156 9.453 1 84.06 2 PRO B CA 1
ATOM 825 C C . PRO B 1 2 ? -6.98 18.281 9.148 1 84.06 2 PRO B C 1
ATOM 827 O O . PRO B 1 2 ? -6.457 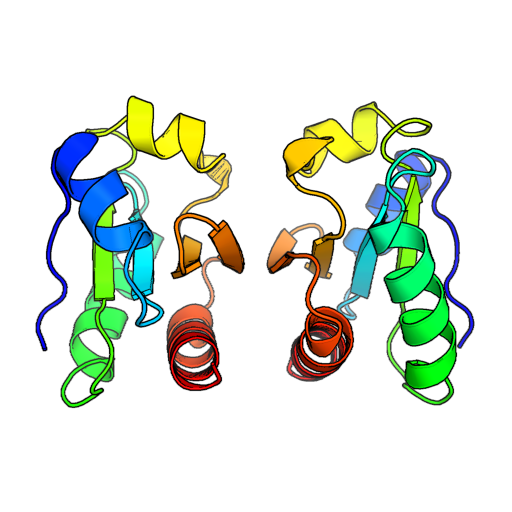17.625 10.055 1 84.06 2 PRO B O 1
ATOM 830 N N . VAL B 1 3 ? -6.602 18.188 7.895 1 93.31 3 VAL B N 1
ATOM 831 C CA . VAL B 1 3 ? -5.406 17.469 7.473 1 93.31 3 VAL B CA 1
ATOM 832 C C . VAL B 1 3 ? -4.16 18.297 7.777 1 93.31 3 VAL B C 1
ATOM 834 O O . VAL B 1 3 ? -3.984 19.391 7.23 1 93.31 3 VAL B O 1
ATOM 837 N N . THR B 1 4 ? -3.32 17.828 8.695 1 94.69 4 THR B N 1
ATOM 838 C CA . THR B 1 4 ? -2.133 18.562 9.133 1 94.69 4 THR B CA 1
ATOM 839 C C . THR B 1 4 ? -0.941 18.25 8.234 1 94.69 4 THR B C 1
ATOM 841 O O . THR B 1 4 ? -0.708 17.078 7.891 1 94.69 4 THR B O 1
ATOM 844 N N . THR B 1 5 ? -0.157 19.281 7.895 1 96.62 5 THR B N 1
ATOM 845 C CA . THR B 1 5 ? 1.009 19.094 7.039 1 96.62 5 THR B CA 1
ATOM 846 C C . THR B 1 5 ? 2.244 18.766 7.867 1 96.62 5 THR B C 1
ATOM 848 O O . THR B 1 5 ? 2.525 19.422 8.867 1 96.62 5 THR B O 1
ATOM 851 N N . ILE B 1 6 ? 2.934 17.703 7.477 1 97.94 6 ILE B N 1
ATOM 852 C CA . ILE B 1 6 ? 4.219 17.344 8.062 1 97.94 6 ILE B CA 1
ATOM 853 C C . ILE B 1 6 ? 5.344 18.047 7.309 1 97.94 6 ILE B C 1
ATOM 855 O O . ILE B 1 6 ? 5.438 17.953 6.082 1 97.94 6 ILE B O 1
ATOM 859 N N . THR B 1 7 ? 6.207 18.688 8.062 1 97.5 7 THR B N 1
ATOM 860 C CA . THR B 1 7 ? 7.199 19.531 7.395 1 97.5 7 THR B CA 1
ATOM 861 C C . THR B 1 7 ? 8.609 19.156 7.828 1 97.5 7 THR B C 1
ATOM 863 O O . THR B 1 7 ? 9.57 19.859 7.523 1 97.5 7 THR B O 1
ATOM 866 N N . SER B 1 8 ? 8.773 18.094 8.656 1 97.81 8 SER B N 1
ATOM 867 C CA . SE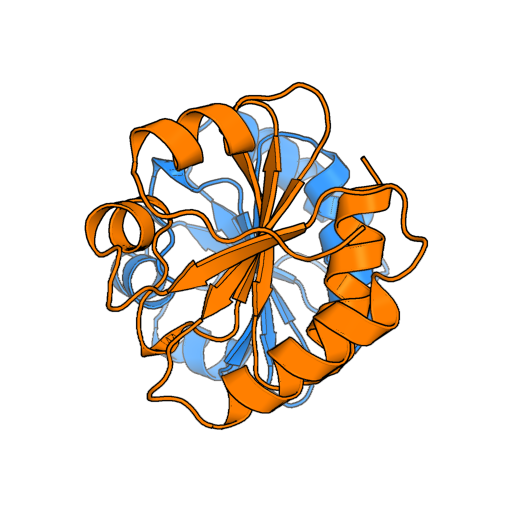R B 1 8 ? 10.102 17.656 9.062 1 97.81 8 SER B CA 1
ATOM 868 C C . SER B 1 8 ? 10.133 16.141 9.312 1 97.81 8 SER B C 1
ATOM 870 O O . SER B 1 8 ? 9.102 15.539 9.625 1 97.81 8 SER B O 1
ATOM 872 N N . ALA B 1 9 ? 11.344 15.625 9.242 1 96.94 9 ALA B N 1
ATOM 873 C CA . ALA B 1 9 ? 11.547 14.203 9.508 1 96.94 9 ALA B CA 1
ATOM 874 C C . ALA B 1 9 ? 11.195 13.859 10.953 1 96.94 9 ALA B C 1
ATOM 876 O O . ALA B 1 9 ? 10.664 12.781 11.234 1 96.94 9 ALA B O 1
ATOM 877 N N . SER B 1 10 ? 11.547 14.773 11.859 1 97.38 10 SER B N 1
ATOM 878 C CA . SER B 1 10 ? 11.242 14.555 13.273 1 97.38 10 SER B CA 1
ATOM 879 C C . SER B 1 10 ? 9.734 14.484 13.508 1 97.38 10 SER B C 1
ATOM 881 O O . SER B 1 10 ? 9.258 13.617 14.242 1 97.38 10 SER B O 1
ATOM 883 N N . GLN B 1 11 ? 9.062 15.359 12.922 1 97.81 11 GLN B N 1
ATOM 884 C CA . GLN B 1 11 ? 7.609 15.352 13.008 1 97.81 11 GLN B CA 1
ATOM 885 C C . GLN B 1 11 ? 7.039 14.062 12.422 1 97.81 11 GLN B C 1
ATOM 887 O O . GLN B 1 11 ? 6.121 13.461 12.992 1 97.81 11 GLN B O 1
ATOM 892 N N . TYR B 1 12 ? 7.523 13.625 11.305 1 98.25 12 TYR B N 1
ATOM 893 C CA . TYR B 1 12 ? 7.102 12.391 10.648 1 98.25 12 TYR B CA 1
ATOM 894 C C . TYR B 1 12 ? 7.254 11.195 11.578 1 98.25 12 TYR B C 1
ATOM 896 O O . TYR B 1 12 ? 6.328 10.398 11.734 1 98.25 12 TYR B O 1
ATOM 904 N N . LYS B 1 13 ? 8.367 11.094 12.219 1 97.56 13 LYS B N 1
ATOM 905 C CA . LYS B 1 13 ? 8.648 9.984 13.125 1 97.56 13 LYS B CA 1
ATOM 906 C C . LYS B 1 13 ? 7.711 10.008 14.328 1 97.56 13 LYS B C 1
ATOM 908 O O . LYS B 1 13 ? 7.242 8.961 14.781 1 97.56 13 LYS B O 1
ATOM 913 N N . GLU B 1 14 ? 7.48 11.18 14.812 1 97.44 14 GLU B N 1
ATOM 914 C CA . GLU B 1 14 ? 6.566 11.32 15.938 1 97.44 14 GLU B CA 1
ATOM 915 C C . GLU B 1 14 ? 5.156 10.875 15.57 1 97.44 14 GLU B C 1
ATOM 917 O O . GLU B 1 14 ? 4.523 10.125 16.312 1 97.44 14 GLU B O 1
ATOM 922 N N . VAL B 1 15 ? 4.734 11.328 14.414 1 96.56 15 VAL B N 1
ATOM 923 C CA . VAL B 1 15 ? 3.373 11.07 13.953 1 96.56 15 VAL B CA 1
ATOM 924 C C . VAL B 1 15 ? 3.199 9.578 13.664 1 96.56 15 VAL B C 1
ATOM 926 O O . VAL B 1 15 ? 2.207 8.969 14.078 1 96.56 15 VAL B O 1
ATOM 929 N N . THR B 1 16 ? 4.117 8.945 12.977 1 97.25 16 THR B N 1
ATOM 930 C CA . THR B 1 16 ? 3.988 7.559 12.547 1 97.25 16 THR B CA 1
ATOM 931 C C . THR B 1 16 ? 4.25 6.605 13.711 1 97.25 16 THR B C 1
ATOM 933 O O . THR B 1 16 ? 3.873 5.434 13.656 1 97.25 16 THR B O 1
ATOM 936 N N . GLY B 1 17 ? 4.859 7.055 14.781 1 96.38 17 GLY B N 1
ATOM 937 C CA . GLY B 1 17 ? 5.285 6.207 15.883 1 96.38 17 GLY B CA 1
ATOM 938 C C . GLY B 1 17 ? 4.219 6.031 16.953 1 96.38 17 GLY B C 1
ATOM 939 O O . GLY B 1 17 ? 4.406 5.273 17.906 1 96.38 17 GLY B O 1
ATOM 940 N N . GLY B 1 18 ? 3.143 6.648 16.828 1 94.5 18 GLY B N 1
ATOM 941 C CA . GLY B 1 18 ? 2.104 6.633 17.844 1 94.5 18 GLY B CA 1
ATOM 942 C C . GLY B 1 18 ? 1.367 5.309 17.922 1 94.5 18 GLY B C 1
ATOM 943 O O . GLY B 1 18 ? 1.521 4.453 17.047 1 94.5 18 GLY B O 1
ATOM 944 N N . VAL B 1 19 ? 0.472 5.16 18.969 1 92.94 19 VAL B N 1
ATOM 945 C CA . VAL B 1 19 ? -0.309 3.953 19.219 1 92.94 19 VAL B CA 1
ATOM 946 C C . VAL B 1 19 ? -1.534 3.93 18.312 1 92.94 19 VAL B C 1
ATOM 948 O O . VAL B 1 19 ? -1.965 2.861 17.859 1 92.94 19 VAL B O 1
ATOM 951 N N . THR B 1 20 ? -2.039 5.094 18.016 1 93.12 20 THR B N 1
ATOM 952 C CA . THR B 1 20 ? -3.191 5.207 17.125 1 93.12 20 THR B CA 1
ATOM 953 C C . THR B 1 20 ? -2.75 5.242 15.672 1 93.12 20 THR B C 1
ATOM 955 O O . THR B 1 20 ? -1.837 5.984 15.312 1 93.12 20 THR B O 1
ATOM 958 N N . PRO B 1 21 ? -3.396 4.426 14.852 1 94.88 21 PRO B N 1
ATOM 959 C CA . PRO B 1 21 ? -3.055 4.473 13.43 1 94.88 21 PRO B CA 1
ATOM 960 C C . PRO B 1 21 ? -3.301 5.848 12.812 1 94.88 21 PRO B C 1
ATOM 962 O O . PRO B 1 21 ? -4.281 6.516 13.148 1 94.88 21 PRO B O 1
ATOM 965 N N . VAL B 1 22 ? -2.398 6.23 11.914 1 96.88 22 VAL B N 1
ATOM 966 C CA . VAL B 1 22 ? -2.553 7.504 11.219 1 96.88 22 VAL B CA 1
ATOM 967 C C . VAL B 1 22 ? -2.492 7.277 9.703 1 96.88 22 VAL B C 1
ATOM 969 O O . VAL B 1 22 ? -1.917 6.289 9.242 1 96.88 22 VAL B O 1
ATOM 972 N N . ALA B 1 23 ? -3.172 8.133 8.977 1 97.44 23 ALA B N 1
ATOM 973 C CA . ALA B 1 23 ? -3.125 8.133 7.516 1 97.44 23 ALA B CA 1
ATOM 974 C C . ALA B 1 23 ? -2.361 9.344 6.992 1 97.44 23 ALA B C 1
ATOM 976 O O . ALA B 1 23 ? -2.646 10.477 7.379 1 97.44 23 ALA B O 1
ATOM 977 N N . ILE B 1 24 ? -1.322 9.07 6.152 1 98.38 24 ILE B N 1
ATOM 978 C CA . ILE B 1 24 ? -0.516 10.148 5.59 1 98.38 24 ILE B CA 1
ATOM 979 C C . ILE B 1 24 ? -0.721 10.211 4.078 1 98.38 24 ILE B C 1
ATOM 981 O O . ILE B 1 24 ? -0.462 9.234 3.369 1 98.38 24 ILE B O 1
ATOM 985 N N . PHE B 1 25 ? -1.192 11.367 3.656 1 98.44 25 PHE B N 1
ATOM 986 C CA . PHE B 1 25 ? -1.377 11.648 2.238 1 98.44 25 PHE B CA 1
ATOM 987 C C . PHE B 1 25 ? -0.099 12.211 1.626 1 98.44 25 PHE B C 1
ATOM 989 O O . PHE B 1 25 ? 0.298 13.336 1.929 1 98.44 25 PHE B O 1
ATOM 996 N N . PHE B 1 26 ? 0.534 11.398 0.827 1 98.5 26 PHE B N 1
ATOM 997 C CA . PHE B 1 26 ? 1.701 11.836 0.073 1 98.5 26 PHE B CA 1
ATOM 998 C C . PHE B 1 26 ? 1.286 12.453 -1.258 1 98.5 26 PHE B C 1
ATOM 1000 O O . PHE B 1 26 ? 0.603 11.805 -2.059 1 98.5 26 PHE B O 1
ATOM 1007 N N . SER B 1 27 ? 1.755 13.688 -1.449 1 97.94 27 SER B N 1
ATOM 1008 C CA . SER B 1 27 ? 1.297 14.461 -2.598 1 97.94 27 SER B CA 1
ATOM 1009 C C . SER B 1 27 ? 2.441 15.258 -3.219 1 97.94 27 SER B C 1
ATOM 1011 O O . SER B 1 27 ? 3.541 15.305 -2.666 1 97.94 27 SER B O 1
ATOM 1013 N N . SER B 1 28 ? 2.154 15.695 -4.363 1 96.44 28 SER B N 1
ATOM 1014 C CA . SER B 1 28 ? 3.012 16.641 -5.066 1 96.44 28 SER B CA 1
ATOM 1015 C C . SER B 1 28 ? 2.191 17.734 -5.738 1 96.44 28 SER B C 1
ATOM 1017 O O . SER B 1 28 ? 1.132 17.469 -6.309 1 96.44 28 SER B O 1
ATOM 1019 N N . ASP B 1 29 ? 2.715 18.953 -5.672 1 91.31 29 ASP B N 1
ATOM 1020 C CA . ASP B 1 29 ? 2.006 20.078 -6.277 1 91.31 29 ASP B CA 1
ATOM 1021 C C . ASP B 1 29 ? 2.084 20.016 -7.801 1 91.31 29 ASP B C 1
ATOM 1023 O O . ASP B 1 29 ? 1.331 20.703 -8.492 1 91.31 29 ASP B O 1
ATOM 1027 N N . ARG B 1 30 ? 2.916 19.234 -8.328 1 90.06 30 ARG B N 1
ATOM 1028 C CA . ARG B 1 30 ? 3.094 19.172 -9.773 1 90.06 30 ARG B CA 1
ATOM 1029 C C . ARG B 1 30 ? 2.168 18.125 -10.391 1 90.06 30 ARG B C 1
ATOM 1031 O O . ARG B 1 30 ? 2.18 17.922 -11.609 1 90.06 30 ARG B O 1
ATOM 1038 N N . VAL B 1 31 ? 1.442 17.531 -9.609 1 89.12 31 VAL B N 1
ATOM 1039 C CA . VAL B 1 31 ? 0.516 16.531 -10.125 1 89.12 31 VAL B CA 1
ATOM 1040 C C . VAL B 1 31 ? -0.921 17.016 -9.945 1 89.12 31 VAL B C 1
ATOM 1042 O O . VAL B 1 31 ? -1.355 17.281 -8.82 1 89.12 31 VAL B O 1
ATOM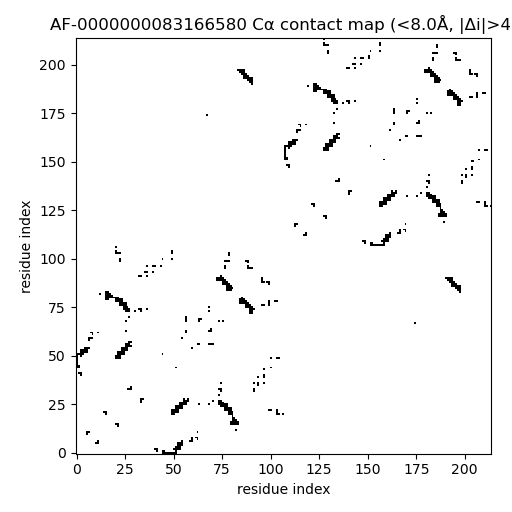 1045 N N . ALA B 1 32 ? -1.73 17.094 -10.938 1 90.31 32 ALA B N 1
ATOM 1046 C CA . ALA B 1 32 ? -3.076 17.656 -10.906 1 90.31 32 ALA B CA 1
ATOM 1047 C C . ALA B 1 32 ? -4.023 16.766 -10.094 1 90.31 32 ALA B C 1
ATOM 1049 O O . ALA B 1 32 ? -4.883 17.266 -9.367 1 90.31 32 ALA B O 1
ATOM 1050 N N . SER B 1 33 ? -3.941 15.477 -10.297 1 93.5 33 SER B N 1
ATOM 1051 C CA . SER B 1 33 ? -4.812 14.555 -9.57 1 93.5 33 SER B CA 1
ATOM 1052 C C . SER B 1 33 ? -4.66 14.719 -8.062 1 93.5 33 SER B C 1
ATOM 1054 O O . SER B 1 33 ? -5.605 14.492 -7.309 1 93.5 33 SER B O 1
ATOM 1056 N N . CYS B 1 34 ? -3.486 15.086 -7.605 1 96.88 34 CYS B N 1
ATOM 1057 C CA . CYS B 1 34 ? -3.279 15.281 -6.176 1 96.88 34 CYS B CA 1
ATOM 1058 C C . CYS B 1 34 ? -4.176 16.391 -5.645 1 96.88 34 CYS B C 1
ATOM 1060 O O . CYS B 1 34 ? -4.676 16.312 -4.52 1 96.88 34 CYS B O 1
ATOM 1062 N N . LYS B 1 35 ? -4.379 17.359 -6.422 1 94.44 35 LYS B N 1
ATOM 1063 C CA . LYS B 1 35 ? -5.223 18.469 -5.98 1 94.44 35 LYS B CA 1
ATOM 1064 C C . LYS B 1 35 ? -6.652 18 -5.723 1 94.44 35 LYS B C 1
ATOM 1066 O O . LYS B 1 35 ? -7.242 18.344 -4.695 1 94.44 35 LYS B O 1
ATOM 1071 N N . SER B 1 36 ? -7.188 17.234 -6.594 1 93.94 36 SER B N 1
ATOM 1072 C CA . SER B 1 36 ? -8.547 16.719 -6.445 1 93.94 36 SER B CA 1
ATOM 1073 C C . SER B 1 36 ? -8.664 15.82 -5.223 1 93.94 36 SER B C 1
ATOM 1075 O O . SER B 1 36 ? -9.648 15.883 -4.484 1 93.94 36 SER B O 1
ATOM 1077 N N . ILE B 1 37 ? -7.742 14.969 -5.074 1 95.56 37 ILE B N 1
ATOM 1078 C CA . ILE B 1 37 ? -7.742 14.055 -3.939 1 95.56 37 ILE B CA 1
ATOM 1079 C C . ILE B 1 37 ? -7.625 14.844 -2.637 1 95.56 37 ILE B C 1
ATOM 1081 O O . ILE B 1 37 ? -8.281 14.516 -1.646 1 95.56 37 ILE B O 1
ATOM 1085 N N . ALA B 1 38 ? -6.793 15.883 -2.652 1 95.12 38 ALA B N 1
ATOM 1086 C CA . ALA B 1 38 ? -6.637 16.734 -1.478 1 95.12 38 ALA B CA 1
ATOM 1087 C C . ALA B 1 38 ? -7.973 17.344 -1.062 1 95.12 38 ALA B C 1
ATOM 1089 O O . ALA B 1 38 ? -8.312 17.359 0.124 1 95.12 38 ALA B O 1
ATOM 1090 N N . GLN B 1 39 ? -8.688 17.844 -1.944 1 94.19 39 GLN B N 1
ATOM 1091 C CA . GLN B 1 39 ? -9.992 18.453 -1.675 1 94.19 39 GLN B CA 1
ATOM 1092 C C . GLN B 1 39 ? -10.953 17.422 -1.087 1 94.19 39 GLN B C 1
ATOM 1094 O O . GLN B 1 39 ? -11.664 17.719 -0.118 1 94.19 39 GLN B O 1
ATOM 1099 N N . LEU B 1 40 ? -10.992 16.297 -1.678 1 94.81 40 LEU B N 1
ATOM 1100 C CA . LEU B 1 40 ? -11.867 15.219 -1.217 1 94.81 40 LEU B CA 1
ATOM 1101 C C . LEU B 1 40 ? -11.492 14.789 0.196 1 94.81 40 LEU B C 1
ATOM 1103 O O . LEU B 1 40 ? -12.375 14.523 1.021 1 94.81 40 LEU B O 1
ATOM 1107 N N . LEU B 1 41 ? -10.195 14.625 0.394 1 95.44 41 LEU B N 1
ATOM 1108 C CA . LEU B 1 41 ? -9.703 14.242 1.714 1 95.44 41 LEU B CA 1
ATOM 1109 C C . LEU B 1 41 ? -10.188 15.227 2.777 1 95.44 41 LEU B C 1
ATOM 1111 O O . LEU B 1 41 ? -10.664 14.812 3.836 1 95.44 41 LEU B O 1
ATOM 1115 N N . GLU B 1 42 ? -10.109 16.5 2.551 1 93.62 42 GLU B N 1
ATOM 1116 C CA . GLU B 1 42 ? -10.547 17.531 3.486 1 93.62 42 GLU B CA 1
ATOM 1117 C C . GLU B 1 42 ? -12.047 17.422 3.758 1 93.62 42 GLU B C 1
ATOM 1119 O O . GLU B 1 42 ? -12.484 17.547 4.902 1 93.62 42 GLU B O 1
ATOM 1124 N N . GLU B 1 43 ? -12.703 17.172 2.762 1 93.94 43 GLU B N 1
ATOM 1125 C CA . GLU B 1 43 ? -14.156 17.109 2.871 1 93.94 43 GLU B CA 1
ATOM 1126 C C . GLU B 1 43 ? -14.602 15.867 3.631 1 93.94 43 GLU B C 1
ATOM 1128 O O . GLU B 1 43 ? -15.461 15.938 4.508 1 93.94 43 GLU B O 1
ATOM 1133 N N . LYS B 1 44 ? -14.031 14.742 3.314 1 93.88 44 LYS B N 1
ATOM 1134 C CA . LYS B 1 44 ? -14.539 13.469 3.812 1 93.88 44 LYS B CA 1
ATOM 1135 C C . LYS B 1 44 ? -13.977 13.156 5.199 1 93.88 44 LYS B C 1
ATOM 1137 O O . LYS B 1 44 ? -14.5 12.297 5.906 1 93.88 44 LYS B O 1
ATOM 1142 N N . THR B 1 45 ? -12.961 13.766 5.488 1 92.62 45 THR B N 1
ATOM 1143 C CA . THR B 1 45 ? -12.367 13.438 6.781 1 92.62 45 THR B CA 1
ATOM 1144 C C . THR B 1 45 ? -12.898 14.359 7.871 1 92.62 45 THR B C 1
ATOM 1146 O O . THR B 1 45 ? -12.531 14.227 9.039 1 92.62 45 THR B O 1
ATOM 1149 N N . LYS B 1 46 ? -13.828 15.18 7.367 1 87.88 46 LYS B N 1
ATOM 1150 C CA . LYS B 1 46 ? -14.5 16.016 8.359 1 87.88 46 LYS B CA 1
ATOM 1151 C C . LYS B 1 46 ? -15.328 15.156 9.32 1 87.88 46 LYS B C 1
ATOM 1153 O O . LYS B 1 46 ? -16.172 14.375 8.883 1 87.88 46 LYS B O 1
ATOM 1158 N N . GLY B 1 47 ? -14.984 15.039 10.539 1 84.12 47 GLY B N 1
ATOM 1159 C CA . GLY B 1 47 ? -15.75 14.281 11.523 1 84.12 47 GLY B CA 1
ATOM 1160 C C . GLY B 1 47 ? -15.18 12.898 11.781 1 84.12 47 GLY B C 1
ATOM 1161 O O . GLY B 1 47 ? -15.75 12.125 12.555 1 84.12 47 GLY B O 1
ATOM 1162 N N . VAL B 1 48 ? -14.289 12.531 10.945 1 82.69 48 VAL B N 1
ATOM 1163 C CA . VAL B 1 48 ? -13.625 11.258 11.18 1 82.69 48 VAL B CA 1
ATOM 1164 C C . VAL B 1 48 ? -12.633 11.398 12.328 1 82.69 48 VAL B C 1
ATOM 1166 O O . VAL B 1 48 ? -11.812 12.32 12.344 1 82.69 48 VAL B O 1
ATOM 1169 N N . PRO B 1 49 ? -12.789 10.562 13.273 1 77.81 49 PRO B N 1
ATOM 1170 C CA . PRO B 1 49 ? -11.953 10.672 14.477 1 77.81 49 PRO B CA 1
ATOM 1171 C C . PRO B 1 49 ? -10.484 10.32 14.203 1 77.81 49 PRO B C 1
ATOM 1173 O O . PRO B 1 49 ? -9.641 10.492 15.086 1 77.81 49 PRO B O 1
ATOM 1176 N N . SER B 1 50 ? -10.141 9.922 13.117 1 77.75 50 SER B N 1
ATOM 1177 C CA . SER B 1 50 ? -8.773 9.516 12.805 1 77.75 50 SER B CA 1
ATOM 1178 C C . SER B 1 50 ? -7.934 10.703 12.344 1 77.75 50 SER B C 1
ATOM 1180 O O . SER B 1 50 ? -8.477 11.711 11.891 1 77.75 50 SER B O 1
ATOM 1182 N N . GLN B 1 51 ? -6.676 10.461 12.547 1 88.69 51 GLN B N 1
ATOM 1183 C CA . GLN B 1 51 ? -5.758 11.539 12.203 1 88.69 51 GLN B CA 1
ATOM 1184 C C . GLN B 1 51 ? -5.234 11.391 10.781 1 88.69 51 GLN B C 1
ATOM 1186 O O . GLN B 1 51 ? -4.746 10.328 10.398 1 88.69 51 GLN B O 1
ATOM 1191 N N . PHE B 1 52 ? -5.391 12.453 10.062 1 96.5 52 PHE B N 1
ATOM 1192 C CA . PHE B 1 52 ? -4.898 12.539 8.688 1 96.5 52 PHE B CA 1
ATOM 1193 C C . PHE B 1 52 ? -3.814 13.602 8.562 1 96.5 52 PHE B C 1
ATOM 1195 O O . PHE B 1 52 ? -3.926 14.68 9.148 1 96.5 52 PHE B O 1
ATOM 1202 N N . TYR B 1 53 ? -2.74 13.25 7.84 1 97.62 53 TYR B N 1
ATOM 1203 C CA . TYR B 1 53 ? -1.621 14.156 7.594 1 97.62 53 TYR B CA 1
ATOM 1204 C C . TYR B 1 53 ? -1.297 14.227 6.105 1 97.62 53 TYR B C 1
ATOM 1206 O O . TYR B 1 53 ? -1.802 13.43 5.312 1 97.62 53 TYR B O 1
ATOM 1214 N N . LYS B 1 54 ? -0.514 15.25 5.793 1 97.81 54 LYS B N 1
ATOM 1215 C CA . LYS B 1 54 ? -0.08 15.414 4.41 1 97.81 54 LYS B CA 1
ATOM 1216 C C . LYS B 1 54 ? 1.423 15.664 4.332 1 97.81 54 LYS B C 1
ATOM 1218 O O . LYS B 1 54 ? 1.984 16.375 5.168 1 97.81 54 LYS B O 1
ATOM 1223 N N . VAL B 1 55 ? 2.031 15.078 3.314 1 98.44 55 VAL B N 1
ATOM 1224 C CA . VAL B 1 55 ? 3.445 15.281 3.021 1 98.44 55 VAL B CA 1
ATOM 1225 C C . VAL B 1 55 ? 3.619 15.664 1.553 1 98.44 55 VAL B C 1
ATOM 1227 O O . VAL B 1 55 ? 3.127 14.961 0.663 1 98.44 55 VAL B O 1
ATOM 1230 N N . ASP B 1 56 ? 4.238 16.812 1.315 1 98.06 56 ASP B N 1
ATOM 1231 C CA . ASP B 1 56 ? 4.691 17.156 -0.028 1 98.06 56 ASP B CA 1
ATOM 1232 C C . ASP B 1 56 ? 6.031 16.484 -0.343 1 98.06 56 ASP B C 1
ATOM 1234 O O . ASP B 1 56 ? 7.066 16.875 0.206 1 98.06 56 ASP B O 1
ATOM 1238 N N . ILE B 1 57 ? 6.004 15.562 -1.323 1 97.56 57 ILE B N 1
ATOM 1239 C CA . ILE B 1 57 ? 7.18 14.727 -1.55 1 97.56 57 ILE B CA 1
ATOM 1240 C C . ILE B 1 57 ? 8.297 15.57 -2.166 1 97.56 57 ILE B C 1
ATOM 1242 O O . ILE B 1 57 ? 9.477 15.211 -2.078 1 97.56 57 ILE B O 1
ATOM 1246 N N . ASP B 1 58 ? 7.984 16.688 -2.809 1 96.88 58 ASP B N 1
ATOM 1247 C CA . ASP B 1 58 ? 8.984 17.578 -3.391 1 96.88 58 ASP B CA 1
ATOM 1248 C C . ASP B 1 58 ? 9.688 18.391 -2.309 1 96.88 58 ASP B C 1
ATOM 1250 O O . ASP B 1 58 ? 10.883 18.672 -2.412 1 96.88 58 ASP B O 1
ATOM 1254 N N . ALA B 1 59 ? 9.023 18.719 -1.305 1 97.25 59 ALA B N 1
ATOM 1255 C CA . ALA B 1 59 ? 9.555 19.531 -0.216 1 97.25 59 ALA B CA 1
ATOM 1256 C C . ALA B 1 59 ? 10.227 18.672 0.843 1 97.25 59 ALA B C 1
ATOM 1258 O O . ALA B 1 59 ? 11.102 19.141 1.573 1 97.25 59 ALA B O 1
ATOM 1259 N N . GLN B 1 60 ? 9.734 17.422 0.968 1 97.88 60 GLN B N 1
ATOM 1260 C CA . GLN B 1 60 ? 10.227 16.531 2.004 1 97.88 60 GLN B CA 1
ATOM 1261 C C . GLN B 1 60 ? 10.836 15.266 1.395 1 97.88 60 GLN B C 1
ATOM 1263 O O . GLN B 1 60 ? 10.344 14.164 1.617 1 97.88 60 GLN B O 1
ATOM 1268 N N . ASP B 1 61 ? 11.969 15.438 0.806 1 96.12 61 ASP B N 1
ATOM 1269 C CA . ASP B 1 61 ? 12.617 14.375 0.042 1 96.12 61 ASP B CA 1
ATOM 1270 C C . ASP B 1 61 ? 13.031 13.219 0.95 1 96.12 61 ASP B C 1
ATOM 1272 O O . ASP B 1 61 ? 12.93 12.055 0.562 1 96.12 61 ASP B O 1
ATOM 1276 N N . LYS B 1 62 ? 13.484 13.547 2.111 1 96.88 62 LYS B N 1
ATOM 1277 C CA . LYS B 1 62 ? 13.93 12.508 3.037 1 96.88 62 LYS B CA 1
ATOM 1278 C C . LYS B 1 62 ? 12.766 11.617 3.459 1 96.88 62 LYS B C 1
ATOM 1280 O O . LYS B 1 62 ? 12.891 10.391 3.479 1 96.88 62 LYS B O 1
ATOM 1285 N N . ILE B 1 63 ? 11.672 12.219 3.787 1 97.81 63 ILE B N 1
ATOM 1286 C CA . ILE B 1 63 ? 10.484 11.469 4.184 1 97.81 63 ILE B CA 1
ATOM 1287 C C . ILE B 1 63 ? 9.992 10.617 3.018 1 97.81 63 ILE B C 1
ATOM 1289 O O . ILE B 1 63 ? 9.656 9.445 3.195 1 97.81 63 ILE B O 1
ATOM 1293 N N . ALA B 1 64 ? 9.945 11.156 1.813 1 96.88 64 ALA B N 1
ATOM 1294 C CA . ALA B 1 64 ? 9.492 10.461 0.614 1 96.88 64 ALA B CA 1
ATOM 1295 C C . ALA B 1 64 ? 10.328 9.211 0.358 1 96.88 64 ALA B C 1
ATOM 1297 O O . ALA B 1 64 ? 9.781 8.133 0.105 1 96.88 64 ALA B O 1
ATOM 1298 N N . LYS B 1 65 ? 11.625 9.375 0.456 1 93.75 65 LYS B N 1
ATOM 1299 C CA . LYS B 1 65 ? 12.547 8.258 0.242 1 93.75 65 LYS B CA 1
ATOM 1300 C C . LYS B 1 65 ? 12.336 7.168 1.286 1 93.75 65 LYS B C 1
ATOM 1302 O O . LYS B 1 65 ? 12.281 5.984 0.95 1 93.75 65 LYS B O 1
ATOM 1307 N N . GLU B 1 66 ? 12.211 7.609 2.525 1 93.06 66 GLU B N 1
ATOM 1308 C CA . GLU B 1 66 ? 12 6.645 3.602 1 93.06 66 GLU B CA 1
ATOM 1309 C C . GLU B 1 66 ? 10.703 5.871 3.404 1 93.06 66 GLU B C 1
ATOM 1311 O O . GLU B 1 66 ? 10.641 4.672 3.682 1 93.06 66 GLU B O 1
ATOM 1316 N N . ALA B 1 67 ? 9.711 6.531 2.916 1 94.44 67 ALA B N 1
ATOM 1317 C CA . ALA B 1 67 ? 8.398 5.91 2.709 1 94.44 67 ALA B CA 1
ATOM 1318 C C . ALA B 1 67 ? 8.383 5.094 1.421 1 94.44 67 ALA B C 1
ATOM 1320 O O . ALA B 1 67 ? 7.449 4.32 1.184 1 94.44 67 ALA B O 1
ATOM 1321 N N . GLY B 1 68 ? 9.383 5.273 0.601 1 90.38 68 GLY B N 1
ATOM 1322 C CA . GLY B 1 68 ? 9.406 4.613 -0.695 1 90.38 68 GLY B CA 1
ATOM 1323 C C . GLY B 1 68 ? 8.375 5.16 -1.665 1 90.38 68 GLY B C 1
ATOM 1324 O O . GLY B 1 68 ? 7.816 4.414 -2.467 1 90.38 68 GLY B O 1
ATOM 1325 N N . ILE B 1 69 ? 8.031 6.441 -1.524 1 94.38 69 ILE B N 1
ATOM 1326 C CA . ILE B 1 69 ? 7.004 7.066 -2.346 1 94.38 69 ILE B CA 1
ATOM 1327 C C . ILE B 1 69 ? 7.617 8.188 -3.186 1 94.38 69 ILE B C 1
ATOM 1329 O O . ILE B 1 69 ? 8.094 9.18 -2.645 1 94.38 69 ILE B O 1
ATOM 1333 N N . GLY B 1 70 ? 7.609 7.918 -4.488 1 92.38 70 GLY B N 1
ATOM 1334 C CA . GLY B 1 70 ? 8.156 8.906 -5.41 1 92.38 70 GLY B CA 1
ATOM 1335 C C . GLY B 1 70 ? 7.098 9.539 -6.297 1 92.38 70 GLY B C 1
ATOM 1336 O O . GLY B 1 70 ? 5.902 9.406 -6.035 1 92.38 70 GLY B O 1
ATOM 1337 N N . PHE B 1 71 ? 7.598 10.312 -7.289 1 91.31 71 PHE B N 1
ATOM 1338 C CA . PHE B 1 71 ? 6.758 11.094 -8.188 1 91.31 71 PHE B CA 1
ATOM 1339 C C . PHE B 1 71 ? 5.73 10.203 -8.883 1 91.31 71 PHE B C 1
ATOM 1341 O O . PHE B 1 71 ? 4.59 10.617 -9.102 1 91.31 71 PHE B O 1
ATOM 1348 N N . ARG B 1 72 ? 6.102 9.008 -9.227 1 87.62 72 ARG B N 1
ATOM 1349 C CA . ARG B 1 72 ? 5.227 8.117 -9.984 1 87.62 72 ARG B CA 1
ATOM 1350 C C . ARG B 1 72 ? 4.207 7.441 -9.07 1 87.62 72 ARG B C 1
ATOM 1352 O O . ARG B 1 72 ? 3.27 6.801 -9.539 1 87.62 72 ARG B O 1
ATOM 1359 N N . ASP B 1 73 ? 4.375 7.621 -7.73 1 92.81 73 ASP B N 1
ATOM 1360 C CA . ASP B 1 73 ? 3.549 6.895 -6.77 1 92.81 73 ASP B CA 1
ATOM 1361 C C . ASP B 1 73 ? 2.408 7.77 -6.254 1 92.81 73 ASP B C 1
ATOM 1363 O O . ASP B 1 73 ? 1.45 7.266 -5.664 1 92.81 73 ASP B O 1
ATOM 1367 N N . VAL B 1 74 ? 2.52 9.047 -6.453 1 95.38 74 VAL B N 1
ATOM 1368 C CA . VAL B 1 74 ? 1.518 9.945 -5.883 1 95.38 74 VAL B CA 1
ATOM 1369 C C . VAL B 1 74 ? 0.385 10.156 -6.883 1 95.38 74 VAL B C 1
ATOM 1371 O O . VAL B 1 74 ? 0.604 10.117 -8.094 1 95.38 74 VAL B O 1
ATOM 1374 N N . PRO B 1 75 ? -0.858 10.359 -6.375 1 97.44 75 PRO B N 1
ATOM 1375 C CA . PRO B 1 75 ? -1.207 10.445 -4.953 1 97.44 75 PRO B CA 1
ATOM 1376 C C . PRO B 1 75 ? -1.204 9.086 -4.262 1 97.44 75 PRO B C 1
ATOM 1378 O O . PRO B 1 75 ? -1.589 8.086 -4.863 1 97.44 75 PRO B O 1
ATOM 1381 N N . THR B 1 76 ? -0.743 8.93 -2.998 1 97.75 76 THR B N 1
ATOM 1382 C CA . THR B 1 76 ? -0.766 7.754 -2.133 1 97.75 76 THR B CA 1
ATOM 1383 C C . THR B 1 76 ? -1.188 8.133 -0.717 1 97.75 76 THR B C 1
ATOM 1385 O O . THR B 1 76 ? -0.747 9.156 -0.184 1 97.75 76 THR B O 1
ATOM 1388 N N . ILE B 1 77 ? -2.104 7.395 -0.199 1 97.88 77 ILE B N 1
ATOM 1389 C CA . ILE B 1 77 ? -2.41 7.508 1.222 1 97.88 77 ILE B CA 1
ATOM 1390 C C . ILE B 1 77 ? -1.918 6.262 1.958 1 97.88 77 ILE B C 1
ATOM 1392 O O . ILE B 1 77 ? -2.43 5.164 1.741 1 97.88 77 ILE B O 1
ATOM 1396 N N . ALA B 1 78 ? -0.944 6.43 2.805 1 97.69 78 ALA B N 1
ATOM 1397 C CA . ALA B 1 78 ? -0.337 5.316 3.531 1 97.69 78 ALA B CA 1
ATOM 1398 C C . ALA B 1 78 ? -0.767 5.32 4.996 1 97.69 78 ALA B C 1
ATOM 1400 O O . ALA B 1 78 ? -0.928 6.383 5.602 1 97.69 78 ALA B O 1
ATOM 1401 N N . ILE B 1 79 ? -0.931 4.141 5.547 1 96.56 79 ILE B N 1
ATOM 1402 C CA . ILE B 1 79 ? -1.351 3.947 6.93 1 96.56 79 ILE B CA 1
ATOM 1403 C C . ILE B 1 79 ? -0.158 3.5 7.773 1 96.56 79 ILE B C 1
ATOM 1405 O O . ILE B 1 79 ? 0.57 2.58 7.395 1 96.56 79 ILE B O 1
ATOM 1409 N N . TYR B 1 80 ? 0.023 4.207 8.898 1 96.5 80 TYR B N 1
ATOM 1410 C CA . TYR B 1 80 ? 1.14 3.891 9.781 1 96.5 80 TYR B CA 1
ATOM 1411 C C . TYR B 1 80 ? 0.66 3.672 11.211 1 96.5 80 TYR B C 1
ATOM 1413 O O . TYR B 1 80 ? -0.332 4.27 11.633 1 96.5 80 TYR B O 1
ATOM 1421 N N . ARG B 1 81 ? 1.423 2.824 11.883 1 94.31 81 ARG B N 1
ATOM 1422 C CA . ARG B 1 81 ? 1.329 2.619 13.32 1 94.31 81 ARG B CA 1
ATOM 1423 C C . ARG B 1 81 ? 2.627 2.043 13.883 1 94.31 81 ARG B C 1
ATOM 1425 O O . ARG B 1 81 ? 3.229 1.155 13.273 1 94.31 81 ARG B O 1
ATOM 1432 N N . TYR B 1 82 ? 3.1 2.641 15.047 1 94 82 TYR B N 1
ATOM 1433 C CA . TYR B 1 82 ? 4.305 2.15 15.711 1 94 82 TYR B CA 1
ATOM 1434 C C . TYR B 1 82 ? 5.492 2.154 14.758 1 94 82 TYR B C 1
ATOM 1436 O O . TYR B 1 82 ? 6.246 1.181 14.688 1 94 82 TYR B O 1
ATOM 1444 N N . ASN B 1 83 ? 5.508 3.158 13.914 1 92.88 83 ASN B N 1
ATOM 1445 C CA . ASN B 1 83 ? 6.574 3.373 12.945 1 92.88 83 ASN B CA 1
ATOM 1446 C C . ASN B 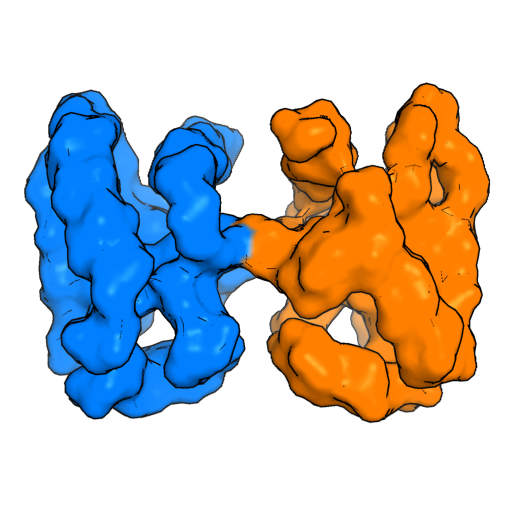1 83 ? 6.602 2.273 11.883 1 92.88 83 ASN B C 1
ATOM 1448 O O . ASN B 1 83 ? 7.637 2.033 11.258 1 92.88 83 ASN B O 1
ATOM 1452 N N . GLN B 1 84 ? 5.484 1.595 11.773 1 90.56 84 GLN B N 1
ATOM 1453 C CA . GLN B 1 84 ? 5.344 0.557 10.758 1 90.56 84 GLN B CA 1
ATOM 1454 C C . GLN B 1 84 ? 4.262 0.921 9.742 1 90.56 84 GLN B C 1
ATOM 1456 O O . GLN B 1 84 ? 3.176 1.359 10.125 1 90.56 84 GLN B O 1
ATOM 1461 N N . LYS B 1 85 ? 4.602 0.777 8.453 1 94.06 85 LYS B N 1
ATOM 1462 C CA . LYS B 1 85 ? 3.582 0.917 7.422 1 94.06 85 LYS B CA 1
ATOM 1463 C C . LYS B 1 85 ? 2.672 -0.307 7.379 1 94.06 85 LYS B C 1
ATOM 1465 O O . LYS B 1 85 ? 3.143 -1.432 7.195 1 94.06 85 LYS B O 1
ATOM 1470 N N . LEU B 1 86 ? 1.407 -0.093 7.527 1 92.94 86 LEU B N 1
ATOM 1471 C CA . LEU B 1 86 ? 0.432 -1.177 7.566 1 92.94 86 LEU B CA 1
ATOM 1472 C C . 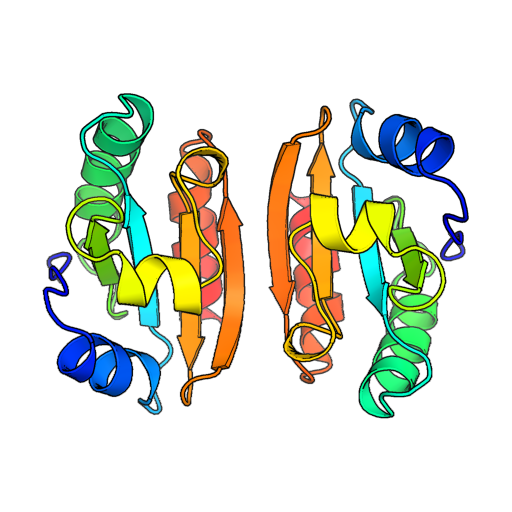LEU B 1 86 ? -0.165 -1.423 6.184 1 92.94 86 LEU B C 1
ATOM 1474 O O . LEU B 1 86 ? -0.651 -2.521 5.902 1 92.94 86 LEU B O 1
ATOM 1478 N N . GLY B 1 87 ? -0.141 -0.418 5.363 1 94.19 87 GLY B N 1
ATOM 1479 C CA . GLY B 1 87 ? -0.697 -0.479 4.02 1 94.19 87 GLY B CA 1
ATOM 1480 C C . GLY B 1 87 ? -0.762 0.876 3.34 1 94.19 87 GLY B C 1
ATOM 1481 O O . GLY B 1 87 ? -0.305 1.878 3.895 1 94.19 87 GLY B O 1
ATOM 1482 N N . GLU B 1 88 ? -1.188 0.818 2.168 1 96.06 88 GLU B N 1
ATOM 1483 C CA . GLU B 1 88 ? -1.372 2.072 1.442 1 96.06 88 GLU B CA 1
ATOM 1484 C C . GLU B 1 88 ? -2.457 1.938 0.378 1 96.06 88 GLU B C 1
ATOM 1486 O O . GLU B 1 88 ? -2.824 0.827 -0.006 1 96.06 88 GLU B O 1
ATOM 1491 N N . CYS B 1 89 ? -3.027 3.066 0.045 1 95.12 89 CYS B N 1
ATOM 1492 C CA . CYS B 1 89 ? -3.934 3.256 -1.081 1 95.12 89 CYS B CA 1
ATOM 1493 C C . CYS B 1 89 ? -3.33 4.195 -2.115 1 95.12 89 CYS B C 1
ATOM 1495 O O . CYS B 1 89 ? -2.986 5.336 -1.798 1 95.12 89 CYS B O 1
ATOM 1497 N N . THR B 1 90 ? -3.203 3.684 -3.297 1 94.75 90 THR B N 1
ATOM 1498 C CA . THR B 1 90 ? -2.5 4.441 -4.324 1 94.75 90 THR B CA 1
ATOM 1499 C C . THR B 1 90 ? -3.354 4.574 -5.582 1 94.75 90 THR B C 1
ATOM 1501 O O . THR B 1 90 ? -4.121 3.668 -5.914 1 94.75 90 THR B O 1
ATOM 1504 N N . GLY B 1 91 ? -3.16 5.727 -6.266 1 91.62 91 GLY B N 1
ATOM 1505 C CA . GLY B 1 91 ? -3.82 5.91 -7.551 1 91.62 91 GLY B CA 1
ATOM 1506 C C . GLY B 1 91 ? -4.652 7.18 -7.613 1 91.62 91 GLY B C 1
ATOM 1507 O O . GLY B 1 91 ? -4.793 7.887 -6.613 1 91.62 91 GLY B O 1
ATOM 1508 N N . THR B 1 92 ? -5.195 7.359 -8.812 1 90.44 92 THR B N 1
ATOM 1509 C CA . THR B 1 92 ? -5.863 8.625 -9.094 1 90.44 92 THR B CA 1
ATOM 1510 C C . THR B 1 92 ? -7.367 8.508 -8.867 1 90.44 92 THR B C 1
ATOM 1512 O O . THR B 1 92 ? -8.102 9.484 -9 1 90.44 92 THR B O 1
ATOM 1515 N N . ASP B 1 93 ? -7.82 7.312 -8.5 1 89.69 93 ASP B N 1
ATOM 1516 C CA . ASP B 1 93 ? -9.234 7.078 -8.211 1 89.69 93 ASP B CA 1
ATOM 1517 C C . ASP B 1 93 ? -9.641 7.73 -6.895 1 89.69 93 ASP B C 1
ATOM 1519 O O . ASP B 1 93 ? -9.07 7.43 -5.844 1 89.69 93 ASP B O 1
ATOM 1523 N N . PRO B 1 94 ? -10.688 8.555 -6.973 1 91.44 94 PRO B N 1
ATOM 1524 C CA . PRO B 1 94 ? -11.125 9.234 -5.754 1 91.44 94 PRO B CA 1
ATOM 1525 C C . PRO B 1 94 ? -11.477 8.266 -4.633 1 91.44 94 PRO B C 1
ATOM 1527 O O . PRO B 1 94 ? -11.477 8.641 -3.457 1 91.44 94 PRO B O 1
ATOM 1530 N N . GLN B 1 95 ? -11.664 7.035 -4.953 1 91.12 95 GLN B N 1
ATOM 1531 C CA . GLN B 1 95 ? -12.07 6.039 -3.967 1 91.12 95 GLN B CA 1
ATOM 1532 C C . GLN B 1 95 ? -10.93 5.723 -3.004 1 91.12 95 GLN B C 1
ATOM 1534 O O . GLN B 1 95 ? -11.141 5.105 -1.961 1 91.12 95 GLN B O 1
ATOM 1539 N N . ILE B 1 96 ? -9.711 6.211 -3.375 1 93.94 96 ILE B N 1
ATOM 1540 C CA . ILE B 1 96 ? -8.594 5.926 -2.482 1 93.94 96 ILE B CA 1
ATOM 1541 C C . ILE B 1 96 ? -8.828 6.602 -1.133 1 93.94 96 ILE B C 1
ATOM 1543 O O . ILE B 1 96 ? -8.359 6.117 -0.1 1 93.94 96 ILE B O 1
ATOM 1547 N N . VAL B 1 97 ? -9.656 7.672 -1.121 1 95.19 97 VAL B N 1
ATOM 1548 C CA . VAL B 1 97 ? -9.93 8.383 0.124 1 95.19 97 VAL B CA 1
ATOM 1549 C C . VAL B 1 97 ? -10.82 7.52 1.021 1 95.19 97 VAL B C 1
ATOM 1551 O O . VAL B 1 97 ? -10.5 7.301 2.193 1 95.19 97 VAL B O 1
ATOM 1554 N N . ASP B 1 98 ? -11.852 6.992 0.465 1 93 98 ASP B N 1
ATOM 1555 C CA . ASP B 1 98 ? -12.758 6.137 1.229 1 93 98 ASP B CA 1
ATOM 1556 C C . ASP B 1 98 ? -12.031 4.887 1.729 1 93 98 ASP B C 1
ATOM 1558 O O . ASP B 1 98 ? -12.242 4.457 2.867 1 93 98 ASP B O 1
ATOM 1562 N N . ARG B 1 99 ? -11.211 4.328 0.871 1 91.25 99 ARG B N 1
ATOM 1563 C CA . ARG B 1 99 ? -10.453 3.141 1.248 1 91.25 99 ARG B CA 1
ATOM 1564 C C . ARG B 1 99 ? -9.492 3.443 2.391 1 91.25 99 ARG B C 1
ATOM 1566 O O . ARG B 1 99 ? -9.352 2.643 3.316 1 91.25 99 ARG B O 1
ATOM 1573 N N . ALA B 1 100 ? -8.836 4.555 2.328 1 94.44 100 ALA B N 1
ATOM 1574 C CA . ALA B 1 100 ? -7.898 4.945 3.377 1 94.44 100 ALA B CA 1
ATOM 1575 C C . ALA B 1 100 ? -8.625 5.172 4.703 1 94.44 100 ALA B C 1
ATOM 1577 O O . ALA B 1 100 ? -8.141 4.758 5.758 1 94.44 100 ALA B O 1
ATOM 1578 N N . ILE B 1 101 ? -9.789 5.824 4.629 1 93.62 101 ILE B N 1
ATOM 1579 C CA . ILE B 1 101 ? -10.578 6.078 5.828 1 93.62 101 ILE B CA 1
ATOM 1580 C C . ILE B 1 101 ? -10.984 4.75 6.469 1 93.62 101 ILE B C 1
ATOM 1582 O O . ILE B 1 101 ? -10.836 4.566 7.68 1 93.62 101 ILE B O 1
ATOM 1586 N N . SER B 1 102 ? -11.438 3.873 5.621 1 90.44 102 SER B N 1
ATOM 1587 C CA . SER B 1 102 ? -11.828 2.557 6.121 1 90.44 102 SER B CA 1
ATOM 1588 C C . SER B 1 102 ? -10.633 1.826 6.73 1 90.44 102 SER B C 1
ATOM 1590 O O . SER B 1 102 ? -10.75 1.213 7.793 1 90.44 102 SER B O 1
ATOM 1592 N N . SER B 1 103 ? -9.523 1.9 6.078 1 90.75 103 SER B N 1
ATOM 1593 C CA . SER B 1 103 ? -8.32 1.205 6.523 1 90.75 103 SER B CA 1
ATOM 1594 C C . SER B 1 103 ? -7.824 1.757 7.855 1 90.75 103 SER B C 1
ATOM 1596 O O . SER B 1 103 ? -7.547 0.995 8.789 1 90.75 103 SER B O 1
ATOM 1598 N N . VAL B 1 104 ? -7.77 3.014 8.055 1 92.56 104 VAL B N 1
ATOM 1599 C CA . VAL B 1 104 ? -7.18 3.623 9.242 1 92.56 104 VAL B CA 1
ATOM 1600 C C . VAL B 1 104 ? -8.117 3.445 10.438 1 92.56 104 VAL B C 1
ATOM 1602 O O . VAL B 1 104 ? -7.68 3.467 11.586 1 92.56 104 VAL B O 1
ATOM 1605 N N . THR B 1 105 ? -9.375 3.223 10.125 1 88.25 105 THR B N 1
ATOM 1606 C CA . THR B 1 105 ? -10.352 3.07 11.195 1 88.25 105 THR B CA 1
ATOM 1607 C C . THR B 1 105 ? -10.531 1.599 11.562 1 88.25 105 THR B C 1
ATOM 1609 O O . THR B 1 105 ? -11.234 1.272 12.516 1 88.25 105 THR B O 1
ATOM 1612 N N . SER B 1 106 ? -9.922 0.693 10.758 1 78.81 106 SER B N 1
ATOM 1613 C CA . SER B 1 106 ? -10.102 -0.74 10.969 1 78.81 106 SER B CA 1
ATOM 1614 C C . SER B 1 106 ? -9.133 -1.267 12.016 1 78.81 106 SER B C 1
ATOM 1616 O O . SER B 1 106 ? -9.305 -2.377 12.523 1 78.81 106 SER B O 1
ATOM 1618 N N . PHE B 1 107 ? -8.102 -0.613 12.305 1 67.62 107 PHE B N 1
ATOM 1619 C CA . PHE B 1 107 ? -7.109 -1.084 13.258 1 67.62 107 PHE B CA 1
ATOM 1620 C C . PHE B 1 107 ? -7.512 -0.717 14.68 1 67.62 107 PHE B C 1
ATOM 1622 O O . PHE B 1 107 ? -8.039 0.37 14.922 1 67.62 107 PHE B O 1
#

Radius of gyration: 16.51 Å; Cα contacts (8 Å, |Δi|>4): 434; chains: 2; bounding box: 31×42×38 Å

Foldseek 3Di:
DAAAEDQDPVSVCVVQQAAAKAKEWEDAPPDPLSVVLNVLLRVVCVVQPHHHYYYHCVNVVVVCVVVVHDPVFPRKIWMGYNNDTPDIQTDSDSCSSVVNSCVSVVD/DAAAEDQDPVSVCVVQQAAAKAKEWEDAPPDPLSVVLNVLLRVVCVVQPHHHYYYHCVNVVVVCVVVVHDPVFPRKIWMGYNNDTPDIQTDSDSCSSVVNSCVSVVD

Secondary structure (DSSP, 8-state):
---EEP-SHHHHHHHHTSSS-EEEEEE-TT-HHHHHHHHHHHHHTTT-SSEEEEEETTT-HHHHHHHT--TTT-SEEEEEETTEEEEEEESS-THHHHHHHHHHHH-/---EEP-SHHHHHHHHTSSS-EEEEEE-TT-HHHHHHHHHHHHHTTT-SSEEEEEETTT-HHHHHHHT--TTT-SEEEEEETTEEEEEEESS-THHHHHHHHHHHH-